Protein AF-A0A961S7J9-F1 (afdb_monomer_lite)

Radius of gyration: 20.11 Å; chains: 1; bounding box: 51×48×51 Å

Structure (mmCIF, N/CA/C/O backbone):
data_AF-A0A961S7J9-F1
#
_entry.id   AF-A0A961S7J9-F1
#
loop_
_atom_site.group_PDB
_atom_site.id
_atom_site.type_symbol
_atom_site.label_atom_id
_atom_site.label_alt_id
_atom_site.label_comp_id
_atom_site.label_asym_id
_atom_site.label_entity_id
_atom_site.label_seq_id
_atom_site.pdbx_PDB_ins_code
_atom_site.Cartn_x
_atom_site.Cartn_y
_atom_site.Cartn_z
_atom_site.occupancy
_atom_site.B_iso_or_equiv
_atom_site.auth_seq_id
_atom_site.auth_comp_id
_atom_site.auth_asym_id
_atom_site.auth_atom_id
_atom_site.pdbx_PDB_model_num
ATOM 1 N N . GLU A 1 1 ? -9.229 -1.671 27.686 1.00 33.09 1 GLU A N 1
ATOM 2 C CA . GLU A 1 1 ? -8.797 -0.354 27.177 1.00 33.09 1 GLU A CA 1
ATOM 3 C C . GLU A 1 1 ? -7.491 -0.558 26.418 1.00 33.09 1 GLU A C 1
ATOM 5 O O . GLU A 1 1 ? -6.707 -1.391 26.854 1.00 33.09 1 GLU A O 1
ATOM 10 N N . ASN A 1 2 ? -7.319 0.087 25.259 1.00 38.16 2 ASN A N 1
ATOM 11 C CA . ASN A 1 2 ? -6.329 -0.208 24.204 1.00 38.16 2 ASN A CA 1
ATOM 12 C C . ASN A 1 2 ? -6.589 -1.502 23.405 1.00 38.16 2 ASN A C 1
ATOM 14 O O . ASN A 1 2 ? -6.010 -2.550 23.643 1.00 38.16 2 ASN A O 1
ATOM 18 N N . THR A 1 3 ? -7.462 -1.432 22.401 1.00 47.84 3 THR A N 1
ATOM 19 C CA . THR A 1 3 ? -7.707 -2.541 21.453 1.00 47.84 3 THR A CA 1
ATOM 20 C C . THR A 1 3 ? -7.310 -2.201 20.015 1.00 47.84 3 THR A C 1
ATOM 22 O O . THR A 1 3 ? -7.447 -3.053 19.140 1.00 47.84 3 THR A O 1
ATOM 25 N N . ILE A 1 4 ? -6.841 -0.972 19.768 1.00 49.88 4 ILE A N 1
ATOM 26 C CA . ILE A 1 4 ? -6.707 -0.381 18.431 1.00 49.88 4 ILE A CA 1
ATOM 27 C C . ILE A 1 4 ? -5.274 0.107 18.221 1.00 49.88 4 ILE A C 1
ATOM 29 O O . ILE A 1 4 ? -4.765 0.908 18.997 1.00 49.88 4 ILE A O 1
ATOM 33 N N . LEU A 1 5 ? -4.629 -0.395 17.169 1.00 54.75 5 LEU A N 1
ATOM 34 C CA . LEU A 1 5 ? -3.257 -0.063 16.786 1.00 54.75 5 LEU A CA 1
ATOM 35 C C . LEU A 1 5 ? -3.163 1.191 15.906 1.00 54.75 5 LEU A C 1
ATOM 37 O O . LEU A 1 5 ? -2.181 1.928 15.975 1.00 54.75 5 LEU A O 1
ATOM 41 N N . SER A 1 6 ? -4.175 1.419 15.066 1.00 57.12 6 SER A N 1
ATOM 42 C CA . SER A 1 6 ? -4.296 2.608 14.220 1.00 57.12 6 SER A CA 1
ATOM 43 C C . SER A 1 6 ? -5.026 3.710 14.989 1.00 57.12 6 SER A C 1
ATOM 45 O O . SER A 1 6 ? -6.208 3.979 14.759 1.00 57.12 6 SER A O 1
ATOM 47 N N . HIS A 1 7 ? -4.335 4.304 15.954 1.00 59.94 7 HIS A N 1
ATOM 48 C CA . HIS A 1 7 ? -4.868 5.445 16.685 1.00 59.94 7 HIS A CA 1
ATOM 49 C C . HIS A 1 7 ? -5.060 6.644 15.743 1.00 59.94 7 HIS A C 1
ATOM 51 O O . HIS A 1 7 ? -6.155 7.175 15.702 1.00 59.94 7 HIS A O 1
ATOM 57 N N . ASP A 1 8 ? -4.118 6.929 14.840 1.00 66.94 8 ASP A N 1
ATOM 58 C CA . ASP A 1 8 ? -4.193 8.084 13.927 1.00 66.94 8 ASP A CA 1
ATOM 59 C C . ASP A 1 8 ? -5.500 8.170 13.119 1.00 66.94 8 ASP A C 1
ATOM 61 O O . ASP A 1 8 ? -6.208 9.179 13.147 1.00 66.94 8 ASP A O 1
ATOM 65 N N . LEU A 1 9 ? -5.858 7.096 12.400 1.00 72.75 9 LEU A N 1
ATOM 66 C CA . LEU A 1 9 ? -7.075 7.101 11.588 1.00 72.75 9 LEU A CA 1
ATOM 67 C C . LEU A 1 9 ? -8.322 7.035 12.472 1.00 72.75 9 LEU A C 1
ATOM 69 O O . LEU A 1 9 ? -9.259 7.795 12.253 1.00 72.75 9 LEU A O 1
ATOM 73 N N . PHE A 1 10 ? -8.352 6.156 13.474 1.00 72.38 10 PHE A N 1
ATOM 74 C CA . PHE A 1 10 ? -9.535 5.990 14.318 1.00 72.38 10 PHE A CA 1
ATOM 75 C C . PHE A 1 10 ? -9.824 7.240 15.164 1.00 72.38 10 PHE A C 1
ATOM 77 O O . PHE A 1 10 ? -10.965 7.694 15.210 1.00 72.38 10 PHE A O 1
ATOM 84 N N . GLU A 1 11 ? -8.802 7.833 15.779 1.00 76.56 11 GLU A N 1
ATOM 85 C CA . GLU A 1 11 ? -8.890 9.084 16.535 1.00 76.56 11 GLU A CA 1
ATOM 86 C C . GLU A 1 11 ? -9.249 10.250 15.621 1.00 76.56 11 GLU A C 1
ATOM 88 O O . GLU A 1 11 ? -10.129 11.029 15.969 1.00 76.56 11 GLU A O 1
ATOM 93 N N . GLY A 1 12 ? -8.676 10.335 14.416 1.00 70.94 12 GLY A N 1
ATOM 94 C CA . GLY A 1 12 ? -9.056 11.360 13.440 1.00 70.94 12 GLY A CA 1
ATOM 95 C C . GLY A 1 12 ? -10.531 11.280 13.024 1.00 70.94 12 GLY A C 1
ATOM 96 O O . GLY A 1 12 ? -11.181 12.313 12.834 1.00 70.94 12 GLY A O 1
ATOM 97 N N . LEU A 1 13 ? -11.073 10.060 12.928 1.00 75.50 13 LEU A N 1
ATOM 98 C CA . LEU A 1 13 ? -12.489 9.807 12.654 1.00 75.50 13 LEU A CA 1
ATOM 99 C C . LEU A 1 13 ? -13.388 10.126 13.862 1.00 75.50 13 LEU A C 1
ATOM 101 O O . LEU A 1 13 ? -14.486 10.649 13.681 1.00 75.50 13 LEU A O 1
ATOM 105 N N . HIS A 1 14 ? -12.935 9.845 15.087 1.00 73.50 14 HIS A N 1
ATOM 106 C CA . HIS A 1 14 ? -13.732 10.038 16.305 1.00 73.50 14 HIS A CA 1
ATOM 107 C C . HIS A 1 14 ? -13.694 11.481 16.833 1.00 73.50 14 HIS A C 1
ATOM 109 O O . HIS A 1 14 ? -14.722 12.032 17.222 1.00 73.50 14 HIS A O 1
ATOM 115 N N . ALA A 1 15 ? -12.521 12.115 16.815 1.00 74.62 15 ALA A N 1
ATOM 116 C CA . ALA A 1 15 ? -12.274 13.448 17.361 1.00 74.62 15 ALA A CA 1
ATOM 117 C C . ALA A 1 15 ? -12.590 14.589 16.377 1.00 74.62 15 ALA A C 1
ATOM 119 O O . ALA A 1 15 ? -12.442 15.751 16.743 1.00 74.62 15 ALA A O 1
ATOM 120 N N . ARG A 1 16 ? -13.041 14.274 15.149 1.00 68.88 16 ARG A N 1
ATOM 121 C CA . ARG A 1 16 ? -13.270 15.235 14.051 1.00 68.88 16 ARG A CA 1
ATOM 122 C C . ARG A 1 16 ? -12.034 16.110 13.800 1.00 68.88 16 ARG A C 1
ATOM 124 O O . ARG A 1 16 ? -11.975 17.268 14.203 1.00 68.88 16 ARG A O 1
ATOM 131 N N . ALA A 1 17 ? -11.047 15.551 13.106 1.00 75.25 17 ALA A N 1
ATOM 132 C CA . ALA A 1 17 ? -9.821 16.269 12.760 1.00 75.25 17 ALA A CA 1
ATOM 133 C C . ALA A 1 17 ? -10.025 17.333 11.657 1.00 75.25 17 ALA A C 1
ATOM 135 O O . ALA A 1 17 ? -10.839 17.163 10.746 1.00 75.25 17 ALA A O 1
ATOM 136 N N . ALA A 1 18 ? -9.229 18.404 11.711 1.00 75.06 18 ALA A N 1
ATOM 137 C CA . ALA A 1 18 ? -9.119 19.424 10.668 1.00 75.06 18 ALA A CA 1
ATOM 138 C C . ALA A 1 18 ? -7.714 19.405 10.042 1.00 75.06 18 ALA A C 1
ATOM 140 O O . ALA A 1 18 ? -6.731 19.089 10.710 1.00 75.06 18 ALA A O 1
ATOM 141 N N . LEU A 1 19 ? -7.614 19.745 8.754 1.00 81.00 19 LEU A N 1
ATOM 142 C CA . LEU A 1 19 ? -6.340 19.798 8.033 1.00 81.00 19 LEU A CA 1
ATOM 143 C C . LEU A 1 19 ? -5.633 21.137 8.286 1.00 81.00 19 LEU A C 1
ATOM 145 O O . LEU A 1 19 ? -6.161 22.188 7.929 1.00 81.00 19 LEU A O 1
ATOM 149 N N . ALA A 1 20 ? -4.414 21.094 8.822 1.00 84.88 20 ALA A N 1
ATOM 150 C CA . ALA A 1 20 ? -3.531 22.253 8.943 1.00 84.88 20 ALA A CA 1
ATOM 151 C C . ALA A 1 20 ? -2.376 22.152 7.931 1.00 84.88 20 ALA A C 1
ATOM 153 O O . ALA A 1 20 ? -1.284 21.702 8.259 1.00 84.88 20 ALA A O 1
ATOM 154 N N . SER A 1 21 ? -2.608 22.578 6.686 1.00 81.44 21 SER A N 1
ATOM 155 C CA . SER A 1 21 ? -1.628 22.457 5.588 1.00 81.44 21 SER A CA 1
ATOM 156 C C . SER A 1 21 ? -0.415 23.389 5.699 1.00 81.44 21 SER A C 1
ATOM 158 O O . SER A 1 21 ? 0.546 23.227 4.955 1.00 81.44 21 SER A O 1
ATOM 160 N N . ASN A 1 22 ? -0.462 24.378 6.596 1.00 85.56 22 ASN A N 1
ATOM 161 C CA . ASN A 1 22 ? 0.595 25.384 6.766 1.00 85.56 22 ASN A CA 1
ATOM 162 C C . ASN A 1 22 ? 1.599 25.019 7.870 1.00 85.56 22 ASN A C 1
ATOM 164 O O . ASN A 1 22 ? 2.486 25.812 8.176 1.00 85.56 22 ASN A O 1
ATOM 168 N N . ILE A 1 23 ? 1.444 23.849 8.492 1.00 83.06 23 ILE A N 1
ATOM 169 C CA . ILE A 1 23 ? 2.344 23.345 9.527 1.00 83.06 23 ILE A CA 1
ATOM 170 C C . ILE A 1 23 ? 3.182 22.232 8.903 1.00 83.06 23 ILE A C 1
ATOM 172 O O . ILE A 1 23 ? 2.639 21.263 8.379 1.00 83.06 23 ILE A O 1
ATOM 176 N N . VAL A 1 24 ? 4.507 22.371 8.966 1.00 80.69 24 VAL A N 1
ATOM 177 C CA . VAL A 1 24 ? 5.441 21.317 8.558 1.00 80.69 24 VAL A CA 1
ATOM 178 C C . VAL A 1 24 ? 5.916 20.610 9.818 1.00 80.69 24 VAL A C 1
ATOM 180 O O . VAL A 1 24 ? 6.662 21.182 10.611 1.00 80.69 24 VAL A O 1
ATOM 183 N N . LEU A 1 25 ? 5.452 19.377 10.008 1.00 78.94 25 LEU A N 1
ATOM 184 C CA . LEU A 1 25 ? 5.971 18.482 11.033 1.00 78.94 25 LEU A CA 1
ATOM 185 C C . LEU A 1 25 ? 7.088 17.640 10.414 1.00 78.94 25 LEU A C 1
ATOM 187 O O . LEU A 1 25 ? 6.868 16.963 9.410 1.00 78.94 25 LEU A O 1
ATOM 191 N N . TYR A 1 26 ? 8.278 17.699 11.005 1.00 76.31 26 TYR A N 1
ATOM 192 C CA . TYR A 1 26 ? 9.392 16.843 10.617 1.00 76.31 26 TYR A CA 1
ATOM 193 C C . TYR A 1 26 ? 9.325 15.556 11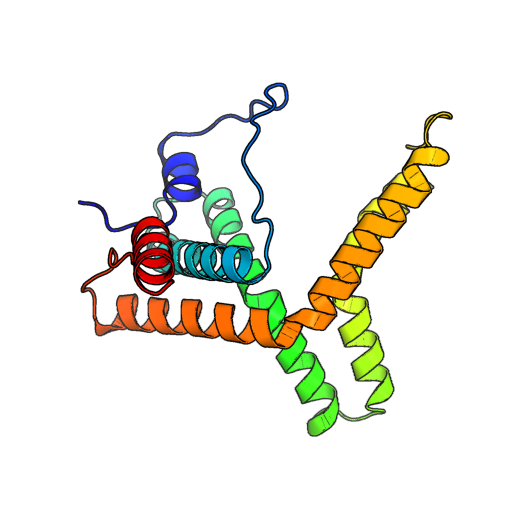.434 1.00 76.31 26 TYR A C 1
ATOM 195 O O . TYR A 1 26 ? 9.450 15.591 12.656 1.00 76.31 26 TYR A O 1
ATOM 203 N N . GLU A 1 27 ? 9.120 14.434 10.752 1.00 70.12 27 GLU A N 1
ATOM 204 C CA . GLU A 1 27 ? 9.260 13.099 11.326 1.00 70.12 27 GLU A CA 1
ATOM 205 C C . GLU A 1 27 ? 10.388 12.358 10.617 1.00 70.12 27 GLU A C 1
ATOM 207 O O . GLU A 1 27 ? 10.529 12.444 9.394 1.00 70.12 27 GLU A O 1
ATOM 212 N N . ASP A 1 28 ? 11.158 11.589 11.384 1.00 76.62 28 ASP A N 1
ATOM 213 C CA . ASP A 1 28 ? 12.226 10.773 10.827 1.00 76.62 28 ASP A CA 1
ATOM 214 C C . ASP A 1 28 ? 11.645 9.644 9.957 1.00 76.62 28 ASP A C 1
ATOM 216 O O . ASP A 1 28 ? 10.804 8.823 10.375 1.00 76.62 28 ASP A O 1
ATOM 220 N N . PHE A 1 29 ? 12.118 9.595 8.713 1.00 74.25 29 PHE A N 1
ATOM 221 C CA . PHE A 1 29 ? 11.849 8.495 7.798 1.00 74.25 29 PHE A CA 1
ATOM 222 C C . PHE A 1 29 ? 12.855 7.361 8.060 1.00 74.25 29 PHE A C 1
ATOM 224 O O . PHE A 1 29 ? 14.018 7.657 8.323 1.00 74.25 29 PHE A O 1
ATOM 231 N N . PRO A 1 30 ? 12.447 6.076 8.010 1.00 81.31 30 PRO A N 1
ATOM 232 C CA . PRO A 1 30 ? 13.376 4.962 8.191 1.00 81.31 30 PRO A CA 1
ATOM 233 C C . PRO A 1 30 ? 14.542 5.052 7.203 1.00 81.31 30 PRO A C 1
ATOM 235 O O . PRO A 1 30 ? 14.330 5.162 5.994 1.00 81.31 30 PRO A O 1
ATOM 238 N N . GLU A 1 31 ? 15.766 4.969 7.721 1.00 84.44 31 GLU A N 1
ATOM 239 C CA . GLU A 1 31 ? 16.988 5.072 6.915 1.00 84.44 31 GLU A CA 1
ATOM 240 C C . GLU A 1 31 ? 17.281 3.758 6.179 1.00 84.44 31 GLU A C 1
ATOM 242 O O . GLU A 1 31 ? 18.004 3.731 5.182 1.00 84.44 31 GLU A O 1
ATOM 247 N N . THR A 1 32 ? 16.691 2.654 6.652 1.00 89.50 32 THR A N 1
ATOM 248 C CA . THR A 1 32 ? 16.924 1.313 6.116 1.00 89.50 32 THR A CA 1
ATOM 249 C C . THR A 1 32 ? 15.629 0.569 5.786 1.00 89.50 32 THR A C 1
ATOM 251 O O . THR A 1 32 ? 14.575 0.760 6.400 1.00 89.50 32 THR A O 1
ATOM 254 N N . TYR A 1 33 ? 15.708 -0.350 4.818 1.00 89.62 33 TYR A N 1
ATOM 255 C CA . TYR A 1 33 ? 14.561 -1.174 4.427 1.00 89.62 33 TYR A CA 1
ATOM 256 C C . TYR A 1 33 ? 13.995 -2.043 5.573 1.00 89.62 33 TYR A C 1
ATOM 258 O O . TYR A 1 33 ? 12.774 -2.116 5.695 1.00 89.62 33 TYR A O 1
ATOM 266 N N . PRO A 1 34 ? 14.797 -2.670 6.460 1.00 91.38 34 PRO A N 1
ATOM 267 C CA . PRO A 1 34 ? 14.251 -3.427 7.590 1.00 91.38 34 PRO A CA 1
ATOM 268 C C . PRO A 1 34 ? 13.402 -2.584 8.553 1.00 91.38 34 PRO A C 1
ATOM 270 O O . PRO A 1 34 ? 12.363 -3.044 9.029 1.00 91.38 34 PRO A O 1
ATOM 273 N N . GLU A 1 35 ? 13.798 -1.339 8.820 1.00 88.06 35 GLU A N 1
ATOM 274 C CA . GLU A 1 35 ? 13.007 -0.416 9.643 1.00 88.06 35 GLU A CA 1
ATOM 275 C C . GLU A 1 35 ? 11.689 -0.050 8.958 1.00 88.06 35 GLU A C 1
ATOM 277 O O . GLU A 1 35 ? 10.627 -0.056 9.593 1.00 88.06 35 GLU A O 1
ATOM 282 N N . TYR A 1 36 ? 11.744 0.197 7.645 1.00 90.75 36 TYR A N 1
ATOM 283 C CA . TYR A 1 36 ? 10.556 0.385 6.821 1.00 90.75 36 TYR A CA 1
ATOM 284 C C . TYR A 1 36 ? 9.631 -0.839 6.875 1.00 90.75 36 TYR A C 1
ATOM 286 O O . TYR A 1 36 ? 8.441 -0.688 7.141 1.00 90.75 36 TYR A O 1
ATOM 294 N N . ALA A 1 37 ? 10.167 -2.050 6.716 1.00 92.19 37 ALA A N 1
ATOM 295 C CA . ALA A 1 37 ? 9.413 -3.300 6.745 1.00 92.19 37 ALA A CA 1
ATOM 296 C C . ALA A 1 37 ? 8.668 -3.508 8.075 1.00 92.19 37 ALA A C 1
ATOM 298 O O . ALA A 1 37 ? 7.490 -3.876 8.084 1.00 92.19 37 ALA A O 1
ATOM 299 N N . LEU A 1 38 ? 9.317 -3.220 9.209 1.00 89.62 38 LEU A N 1
ATOM 300 C CA . LEU A 1 38 ? 8.681 -3.278 10.531 1.00 89.62 38 LEU A CA 1
ATOM 301 C C . LEU A 1 38 ? 7.540 -2.259 10.663 1.00 89.62 38 LEU A C 1
ATOM 303 O O . LEU A 1 38 ? 6.484 -2.568 11.228 1.00 89.62 38 LEU A O 1
ATOM 307 N N . ARG A 1 39 ? 7.739 -1.048 10.131 1.00 89.44 39 ARG A N 1
ATOM 308 C CA . ARG A 1 39 ? 6.733 0.020 10.135 1.00 89.44 39 ARG A CA 1
ATOM 309 C C . ARG A 1 39 ? 5.552 -0.323 9.218 1.00 89.44 39 ARG A C 1
ATOM 311 O O . ARG A 1 39 ? 4.411 -0.177 9.650 1.00 89.44 39 ARG A O 1
ATOM 318 N N . LEU A 1 40 ? 5.812 -0.870 8.031 1.00 91.81 40 LEU A N 1
ATOM 319 C CA . LEU A 1 40 ? 4.798 -1.374 7.104 1.00 91.81 40 LEU A CA 1
ATOM 320 C C . LEU A 1 40 ? 3.960 -2.479 7.757 1.00 91.81 40 LEU A C 1
ATOM 322 O O . LEU A 1 40 ? 2.734 -2.389 7.784 1.00 91.81 40 LEU A O 1
ATOM 326 N N . HIS A 1 41 ? 4.608 -3.480 8.362 1.00 93.31 41 HIS A N 1
ATOM 327 C CA . HIS A 1 41 ? 3.923 -4.568 9.067 1.00 93.31 41 HIS A CA 1
ATOM 328 C C . HIS A 1 41 ? 2.998 -4.050 10.174 1.00 93.31 41 HIS A C 1
ATOM 330 O O . HIS A 1 41 ? 1.864 -4.508 10.325 1.00 93.31 41 HIS A O 1
ATOM 336 N N . ARG A 1 42 ? 3.466 -3.063 10.951 1.00 90.81 42 ARG A N 1
ATOM 337 C CA . ARG A 1 42 ? 2.659 -2.364 11.959 1.00 90.81 42 ARG A CA 1
ATOM 338 C C . ARG A 1 42 ? 1.431 -1.696 11.348 1.00 90.81 42 ARG A C 1
ATOM 340 O O . ARG A 1 42 ? 0.336 -1.886 11.872 1.00 90.81 42 ARG A O 1
ATOM 347 N N . TRP A 1 43 ? 1.623 -0.906 10.296 1.00 91.12 43 TRP A N 1
ATOM 348 C CA . TRP A 1 43 ? 0.553 -0.134 9.670 1.00 91.12 43 TRP A CA 1
ATOM 349 C C . TRP A 1 43 ? -0.525 -1.039 9.087 1.00 91.12 43 TRP A C 1
ATOM 351 O O . TRP A 1 43 ? -1.684 -0.910 9.470 1.00 91.12 43 TRP A O 1
ATOM 361 N N . VAL A 1 44 ? -0.130 -2.048 8.302 1.00 93.75 44 VAL A N 1
ATOM 362 C CA . VAL A 1 44 ? -1.068 -3.024 7.731 1.00 93.75 44 VAL A CA 1
ATOM 363 C C . VAL A 1 44 ? -1.856 -3.728 8.836 1.00 93.75 44 VAL A C 1
ATOM 365 O O . VAL A 1 44 ? -3.074 -3.850 8.746 1.00 93.75 44 VAL A O 1
ATOM 368 N N . ARG A 1 45 ? -1.214 -4.140 9.937 1.00 90.94 45 ARG A N 1
ATOM 369 C CA . ARG A 1 45 ? -1.961 -4.737 11.054 1.00 90.94 45 ARG A CA 1
ATOM 370 C C . ARG A 1 45 ? -2.991 -3.778 11.649 1.00 90.94 45 ARG A C 1
ATOM 372 O O . ARG A 1 45 ? -4.091 -4.228 11.953 1.00 90.94 45 ARG A O 1
ATOM 379 N N . GLY A 1 46 ? -2.643 -2.505 11.827 1.00 89.19 46 GLY A N 1
ATOM 380 C CA . GLY A 1 46 ? -3.550 -1.506 12.390 1.00 89.19 46 GLY A CA 1
ATOM 381 C C . GLY A 1 46 ? -4.730 -1.198 11.482 1.00 89.19 46 GLY A C 1
ATOM 382 O O . GLY A 1 46 ? -5.862 -1.218 11.953 1.00 89.19 46 GLY A O 1
ATOM 383 N N . ASP A 1 47 ? -4.490 -1.042 10.183 1.00 90.31 47 ASP A N 1
ATOM 384 C CA . ASP A 1 47 ? -5.557 -0.844 9.201 1.00 90.31 47 ASP A CA 1
ATOM 385 C C . ASP A 1 47 ? -6.540 -2.023 9.202 1.00 90.31 47 ASP A C 1
ATOM 387 O O . ASP A 1 47 ? -7.754 -1.834 9.248 1.00 90.31 47 ASP A O 1
ATOM 391 N N . TRP A 1 48 ? -6.035 -3.260 9.232 1.00 92.25 48 TRP A N 1
ATOM 392 C CA . TRP A 1 48 ? -6.876 -4.462 9.228 1.00 92.25 48 TRP A CA 1
ATOM 393 C C . TRP A 1 48 ? -7.578 -4.733 10.552 1.00 92.25 48 TRP A C 1
ATOM 395 O O . TRP A 1 48 ? -8.627 -5.380 10.565 1.00 92.25 48 TRP A O 1
ATOM 405 N N . GLN A 1 49 ? -7.061 -4.205 11.664 1.00 89.12 49 GLN A N 1
ATOM 406 C CA . GLN A 1 49 ? -7.827 -4.183 12.903 1.00 89.12 49 GLN A CA 1
ATOM 407 C C . GLN A 1 49 ? -9.109 -3.381 12.733 1.00 89.12 49 GLN A C 1
ATOM 409 O O . GLN A 1 49 ? -10.080 -3.720 13.404 1.00 89.12 49 GLN A O 1
ATOM 414 N N . LEU A 1 50 ? -9.149 -2.398 11.815 1.00 87.94 50 LEU A N 1
ATOM 415 C CA . LEU A 1 50 ? -10.313 -1.539 11.630 1.00 87.94 50 LEU A CA 1
ATOM 416 C C . LEU A 1 50 ? -11.550 -2.227 11.026 1.00 87.94 50 LEU A C 1
ATOM 418 O O . LEU A 1 50 ? -12.650 -1.665 11.022 1.00 87.94 50 LEU A O 1
ATOM 422 N N . LEU A 1 51 ? -11.386 -3.459 10.543 1.00 89.06 51 LEU A N 1
ATOM 423 C CA . LEU A 1 51 ? -12.405 -4.207 9.816 1.00 89.06 51 LEU A CA 1
ATOM 424 C C . LEU A 1 51 ? -13.762 -4.322 10.550 1.00 89.06 51 LEU A C 1
ATOM 426 O O . LEU A 1 51 ? -14.785 -4.081 9.907 1.00 89.06 51 LEU A O 1
ATOM 430 N N . PRO A 1 52 ? -13.840 -4.614 11.868 1.00 85.62 52 PRO A N 1
ATOM 431 C CA . PRO A 1 52 ? -15.121 -4.731 12.567 1.00 85.62 52 PRO A CA 1
ATOM 432 C C . PRO A 1 52 ? -15.913 -3.418 12.607 1.00 85.62 52 PRO A C 1
ATOM 434 O O . PRO A 1 52 ? -17.145 -3.441 12.610 1.00 85.62 52 PRO A O 1
ATOM 437 N N . TRP A 1 53 ? -15.238 -2.262 12.600 1.00 82.44 53 TRP A N 1
ATOM 438 C CA . TRP A 1 53 ? -15.933 -0.977 12.656 1.00 82.44 53 TRP A CA 1
ATOM 439 C C . TRP A 1 53 ? -16.571 -0.572 11.325 1.00 82.44 53 TRP A C 1
ATOM 441 O O . TRP A 1 53 ? -17.521 0.212 11.347 1.00 82.44 53 TRP A O 1
ATOM 451 N N . LEU A 1 54 ? -16.162 -1.156 10.190 1.00 85.06 54 LEU A N 1
ATOM 452 C CA . LEU A 1 54 ? -16.875 -0.979 8.916 1.00 85.06 54 LEU A CA 1
ATOM 453 C C . LEU A 1 54 ? -18.336 -1.451 9.001 1.00 85.06 54 LEU A C 1
ATOM 455 O O . LEU A 1 54 ? -19.211 -0.863 8.364 1.00 85.06 54 LEU A O 1
ATOM 459 N N . ALA A 1 55 ? -18.607 -2.471 9.821 1.00 79.06 55 ALA A N 1
ATOM 460 C CA . ALA A 1 55 ? -19.945 -3.014 10.048 1.00 79.06 55 ALA A CA 1
ATOM 461 C C . ALA A 1 55 ? -20.710 -2.316 11.191 1.00 79.06 55 ALA A C 1
ATOM 463 O O . ALA A 1 55 ? -21.908 -2.531 11.343 1.00 79.06 55 ALA A O 1
ATOM 464 N N . SER A 1 56 ? -20.048 -1.469 11.987 1.00 78.50 56 SER A N 1
ATOM 465 C CA . SER A 1 56 ? -20.608 -0.925 13.236 1.00 78.50 56 SER A CA 1
ATOM 466 C C . SER A 1 56 ? -21.689 0.148 13.060 1.00 78.50 56 SER A C 1
ATOM 468 O O . SER A 1 56 ? -22.314 0.549 14.035 1.00 78.50 56 SER A O 1
ATOM 470 N N . GLY A 1 57 ? -21.902 0.664 11.845 1.00 75.06 57 GLY A N 1
ATOM 471 C CA . GLY A 1 5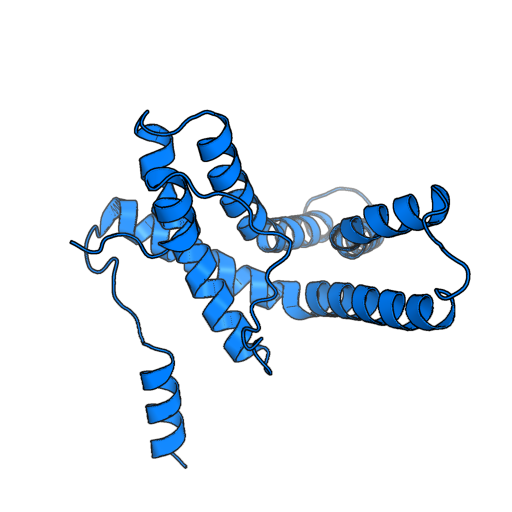7 ? -22.850 1.759 11.599 1.00 75.06 57 GLY A CA 1
ATOM 472 C C . GLY A 1 57 ? -22.374 3.142 12.068 1.00 75.06 57 GLY A C 1
ATOM 473 O O . GLY A 1 57 ? -22.926 4.140 11.620 1.00 75.06 57 GLY A O 1
ATOM 474 N N . LEU A 1 58 ? -21.324 3.211 12.896 1.00 77.50 58 LEU A N 1
ATOM 475 C CA . LEU A 1 58 ? -20.844 4.430 13.565 1.00 77.50 58 LEU A CA 1
ATOM 476 C C . LEU A 1 58 ? -20.156 5.437 12.633 1.00 77.50 58 LEU A C 1
ATOM 478 O O . LEU A 1 58 ? -20.028 6.608 12.975 1.00 77.50 58 LEU A O 1
ATOM 482 N N . PHE A 1 59 ? -19.701 4.982 11.467 1.00 82.38 59 PHE A N 1
ATOM 483 C CA . PHE A 1 59 ? -18.910 5.775 10.531 1.00 82.38 59 PHE A CA 1
ATOM 484 C C . PHE A 1 59 ? -19.718 6.226 9.319 1.00 82.38 59 PHE A C 1
ATOM 486 O O . PHE A 1 59 ? -20.493 5.436 8.754 1.00 82.38 59 PHE A O 1
ATOM 493 N N . SER A 1 60 ? -19.486 7.475 8.895 1.00 86.56 60 SER A N 1
ATOM 494 C CA . SER A 1 60 ? -20.063 8.028 7.668 1.00 86.56 60 SER A CA 1
ATOM 495 C C . SER A 1 60 ? -19.549 7.281 6.430 1.00 86.56 60 SER A C 1
ATOM 497 O O . SER A 1 60 ? -18.578 6.522 6.493 1.00 86.56 60 SER A O 1
ATOM 499 N N . GLY A 1 61 ? -20.185 7.496 5.274 1.00 87.75 61 GLY A N 1
ATOM 500 C CA . GLY A 1 61 ? -19.738 6.883 4.017 1.00 87.75 61 GLY A CA 1
ATOM 501 C C . GLY A 1 61 ? -18.287 7.235 3.666 1.00 87.75 61 GLY A C 1
ATOM 502 O O . GLY A 1 61 ? -17.533 6.367 3.229 1.00 87.75 61 GLY A O 1
ATOM 503 N N . LEU A 1 62 ? -17.873 8.478 3.933 1.00 87.94 62 LEU A N 1
ATOM 504 C CA . LEU A 1 62 ? -16.508 8.941 3.676 1.00 87.94 62 LEU A CA 1
ATOM 505 C C . LEU A 1 62 ? -15.486 8.270 4.605 1.00 87.94 62 LEU A C 1
ATOM 507 O O . LEU A 1 62 ? -14.395 7.907 4.172 1.00 87.94 62 LEU A O 1
ATOM 511 N N . ASP A 1 63 ? -15.843 8.072 5.869 1.00 86.19 63 ASP A N 1
ATOM 512 C CA . ASP A 1 63 ? -14.964 7.449 6.862 1.00 86.19 63 ASP A CA 1
ATOM 513 C C . ASP A 1 63 ? -14.720 5.973 6.533 1.00 86.19 63 ASP A C 1
ATOM 515 O O . ASP A 1 63 ? -13.585 5.496 6.563 1.00 86.19 63 ASP A O 1
ATOM 519 N N . ARG A 1 64 ? -15.776 5.263 6.112 1.00 89.25 64 ARG A N 1
ATOM 520 C CA . ARG A 1 64 ? -15.662 3.885 5.612 1.00 89.25 64 ARG A CA 1
ATOM 521 C C . ARG A 1 64 ? -14.808 3.817 4.355 1.00 89.25 64 ARG A C 1
ATOM 523 O O . ARG A 1 64 ? -14.001 2.902 4.231 1.00 89.25 64 ARG A O 1
ATOM 530 N N . TRP A 1 65 ? -14.952 4.784 3.448 1.00 89.25 65 TRP A N 1
ATOM 531 C CA . TRP A 1 65 ? -14.132 4.853 2.241 1.00 89.25 65 TRP A CA 1
ATOM 532 C C . TRP A 1 65 ? -12.641 4.999 2.560 1.00 89.25 65 TRP A C 1
ATOM 534 O O . TRP A 1 65 ? -11.832 4.288 1.973 1.00 89.25 65 TRP A O 1
ATOM 544 N N . LYS A 1 66 ? -12.271 5.848 3.529 1.00 88.44 66 LYS A N 1
ATOM 545 C CA . LYS A 1 66 ? -10.872 5.987 3.977 1.00 88.44 66 LYS A CA 1
ATOM 546 C C . LYS A 1 66 ? -10.303 4.664 4.494 1.00 88.44 66 LYS A C 1
ATOM 548 O O . LYS A 1 66 ? -9.204 4.279 4.108 1.00 88.44 66 LYS A O 1
ATOM 553 N N . ILE A 1 67 ? -11.069 3.948 5.323 1.00 89.56 67 ILE A N 1
ATOM 554 C CA . ILE A 1 67 ? -10.662 2.631 5.834 1.00 89.56 67 ILE A CA 1
ATOM 555 C C . ILE A 1 67 ? -10.499 1.639 4.672 1.00 89.56 67 ILE A C 1
ATOM 557 O O . ILE A 1 67 ? -9.483 0.955 4.585 1.00 89.56 67 ILE A O 1
ATOM 561 N N . ILE A 1 68 ? -11.465 1.583 3.750 1.00 91.12 68 ILE A N 1
ATOM 562 C CA . ILE A 1 68 ? -11.408 0.695 2.579 1.00 91.12 68 ILE A CA 1
ATOM 563 C C . ILE A 1 68 ? -10.200 1.021 1.690 1.00 91.12 68 ILE A C 1
ATOM 565 O O . ILE A 1 68 ? -9.540 0.091 1.226 1.00 91.12 68 ILE A O 1
ATOM 569 N N . ASP A 1 69 ? -9.872 2.298 1.471 1.00 91.12 69 ASP A N 1
ATOM 570 C CA . ASP A 1 69 ? -8.687 2.672 0.690 1.00 91.12 69 ASP A CA 1
ATOM 571 C C . ASP A 1 69 ? -7.389 2.208 1.360 1.00 91.12 69 ASP A C 1
ATOM 573 O O . ASP A 1 69 ? -6.524 1.663 0.673 1.00 91.12 69 ASP A O 1
ATOM 577 N N . ASN A 1 70 ? -7.266 2.326 2.687 1.00 91.12 70 ASN A N 1
ATOM 578 C CA . ASN A 1 70 ? -6.107 1.798 3.415 1.00 91.12 70 ASN A CA 1
ATOM 579 C C . ASN A 1 70 ? -5.971 0.275 3.247 1.00 91.12 70 ASN A C 1
ATOM 581 O O . ASN A 1 70 ? -4.898 -0.223 2.891 1.00 91.12 70 ASN A O 1
ATOM 585 N N . LEU A 1 71 ? -7.071 -0.471 3.413 1.00 93.75 71 LEU A N 1
ATOM 586 C CA . LEU A 1 71 ? -7.078 -1.924 3.201 1.00 93.75 71 LEU A CA 1
ATOM 587 C C . LEU A 1 71 ? -6.683 -2.274 1.760 1.00 93.75 71 LEU A C 1
ATOM 589 O O . LEU A 1 71 ? -5.802 -3.107 1.539 1.00 93.75 71 LEU A O 1
ATOM 593 N N . ARG A 1 72 ? -7.266 -1.585 0.773 1.00 94.56 72 ARG A N 1
ATOM 594 C CA . ARG A 1 72 ? -6.936 -1.743 -0.651 1.00 94.56 72 ARG A CA 1
ATOM 595 C C . ARG A 1 72 ? -5.457 -1.465 -0.920 1.00 94.56 72 ARG A C 1
ATOM 597 O O . ARG A 1 72 ? -4.824 -2.221 -1.653 1.00 94.56 72 A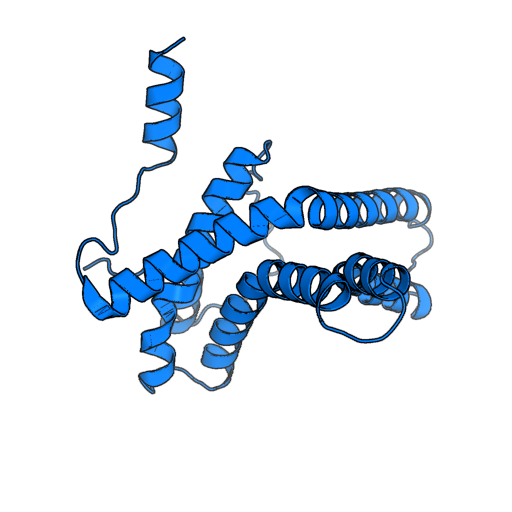RG A O 1
ATOM 604 N N . ARG A 1 73 ? -4.892 -0.411 -0.325 1.00 90.88 73 ARG A N 1
ATOM 605 C CA . ARG A 1 73 ? -3.480 -0.038 -0.482 1.00 90.88 73 ARG A CA 1
ATOM 606 C C . ARG A 1 73 ? -2.550 -1.144 0.013 1.00 90.88 73 ARG A C 1
ATOM 608 O O . ARG A 1 73 ? -1.591 -1.465 -0.682 1.00 90.88 73 ARG A O 1
ATOM 615 N N . SER A 1 74 ? -2.867 -1.774 1.146 1.00 93.94 74 SER A N 1
ATOM 616 C CA . SER A 1 74 ? -2.080 -2.902 1.673 1.00 93.94 74 SER A CA 1
ATOM 617 C C . SER A 1 74 ? -2.115 -4.157 0.784 1.00 93.94 74 SER A C 1
ATOM 619 O O . SER A 1 74 ? -1.191 -4.965 0.812 1.00 93.94 74 SER A O 1
ATOM 621 N N . LEU A 1 75 ? -3.158 -4.312 -0.040 1.00 95.56 75 LEU A N 1
ATOM 622 C CA . LEU A 1 75 ? -3.317 -5.440 -0.962 1.00 95.56 75 LEU A CA 1
ATOM 623 C C . LEU A 1 75 ? -2.612 -5.235 -2.306 1.00 95.56 75 LEU A C 1
ATOM 625 O O . LEU A 1 75 ? -2.535 -6.181 -3.086 1.00 95.56 75 LEU A O 1
ATOM 629 N N . LEU A 1 76 ? -2.086 -4.039 -2.587 1.00 93.38 76 LEU A N 1
ATOM 630 C CA . LEU A 1 76 ? -1.494 -3.718 -3.885 1.00 93.38 76 LEU A CA 1
ATOM 631 C C . LEU A 1 76 ? -0.303 -4.625 -4.225 1.00 93.38 76 LEU A C 1
ATOM 633 O O . LEU A 1 76 ? -0.281 -5.201 -5.309 1.00 93.38 76 LEU A O 1
ATOM 637 N N . ALA A 1 77 ? 0.657 -4.779 -3.306 1.00 94.88 77 ALA A N 1
ATOM 638 C CA . ALA A 1 77 ? 1.824 -5.636 -3.525 1.00 94.88 77 ALA A CA 1
ATOM 639 C C . ALA A 1 77 ? 1.425 -7.118 -3.718 1.00 94.88 77 ALA A C 1
ATOM 641 O O . ALA A 1 77 ? 1.765 -7.676 -4.765 1.00 94.88 77 ALA A O 1
ATOM 642 N N . PRO A 1 78 ? 0.612 -7.734 -2.828 1.00 97.19 78 PRO A N 1
ATOM 643 C CA . PRO A 1 78 ? 0.092 -9.082 -3.056 1.00 97.19 78 PRO A CA 1
ATOM 644 C C . PRO A 1 78 ? -0.660 -9.244 -4.379 1.00 97.19 78 PRO A C 1
ATOM 646 O O . PRO A 1 78 ? -0.439 -10.220 -5.093 1.00 97.19 78 PRO A O 1
ATOM 649 N N . ALA A 1 79 ? -1.528 -8.293 -4.735 1.00 96.12 79 ALA A N 1
ATOM 650 C CA . ALA A 1 79 ? -2.286 -8.337 -5.981 1.00 96.12 79 ALA A CA 1
ATOM 651 C C . ALA A 1 79 ? -1.373 -8.269 -7.208 1.00 96.12 79 ALA A C 1
ATOM 653 O O . ALA A 1 79 ? -1.586 -9.008 -8.167 1.00 96.12 79 ALA A O 1
ATOM 654 N N . LEU A 1 80 ? -0.337 -7.430 -7.167 1.00 95.06 80 LEU A N 1
ATOM 655 C CA . LEU A 1 80 ? 0.618 -7.301 -8.258 1.00 95.06 80 LEU A CA 1
ATOM 656 C C . LEU A 1 80 ? 1.479 -8.559 -8.421 1.00 95.06 80 LEU A C 1
ATOM 658 O O . LEU A 1 80 ? 1.692 -9.006 -9.548 1.00 95.06 80 LEU A O 1
ATOM 662 N N . LEU A 1 81 ? 1.918 -9.170 -7.315 1.00 96.50 81 LEU A N 1
ATOM 663 C CA . LEU A 1 81 ? 2.639 -10.442 -7.363 1.00 96.50 81 LEU A CA 1
ATOM 664 C C . LEU A 1 81 ? 1.745 -11.569 -7.898 1.00 96.50 81 LEU A C 1
ATOM 666 O O . LEU A 1 81 ? 2.173 -12.327 -8.765 1.00 96.50 81 LEU A O 1
ATOM 670 N N . MET A 1 82 ? 0.492 -11.654 -7.437 1.00 96.31 82 MET A N 1
ATOM 671 C CA . MET A 1 82 ? -0.482 -12.623 -7.956 1.00 96.31 82 MET A CA 1
ATOM 672 C C . MET A 1 82 ? -0.760 -12.410 -9.445 1.00 96.31 82 MET A C 1
ATOM 674 O O . MET A 1 82 ? -0.842 -13.382 -10.190 1.00 96.31 82 MET A O 1
ATOM 678 N N . PHE A 1 83 ? -0.866 -11.158 -9.893 1.00 95.38 83 PHE A N 1
ATOM 679 C CA . PHE A 1 83 ? -1.025 -10.822 -11.306 1.00 95.38 83 PHE A CA 1
ATOM 680 C C . PHE A 1 83 ? 0.186 -11.268 -12.133 1.00 95.38 83 PHE A C 1
ATOM 682 O O . PHE A 1 83 ? 0.014 -11.902 -13.171 1.00 95.38 83 PHE A O 1
ATOM 689 N N . PHE A 1 84 ? 1.404 -11.005 -11.654 1.00 95.12 84 PHE A N 1
ATOM 690 C CA . PHE A 1 84 ? 2.635 -11.434 -12.319 1.00 95.12 84 PHE A CA 1
ATOM 691 C C . PHE A 1 84 ? 2.727 -12.964 -12.433 1.00 95.12 84 PHE A C 1
ATOM 693 O O . PHE A 1 84 ? 2.936 -13.495 -13.524 1.00 95.12 84 PHE A O 1
ATOM 700 N N . VAL A 1 85 ? 2.504 -13.680 -11.325 1.00 96.19 85 VAL A N 1
ATOM 701 C CA . VAL A 1 85 ? 2.526 -15.153 -11.287 1.00 96.19 85 VAL A CA 1
ATOM 702 C C . VAL A 1 85 ? 1.408 -15.742 -12.150 1.00 96.19 85 VAL A C 1
ATOM 704 O O . VAL A 1 85 ? 1.651 -16.660 -12.930 1.00 96.19 85 VAL A O 1
ATOM 707 N N . GLY A 1 86 ? 0.195 -15.190 -12.066 1.00 96.56 86 GLY A N 1
ATOM 708 C CA . GLY A 1 86 ? -0.942 -15.601 -12.888 1.00 96.56 86 GLY A CA 1
ATOM 709 C C . GLY A 1 86 ? -0.691 -15.386 -14.379 1.00 96.56 86 GLY A C 1
ATOM 710 O O . GLY A 1 86 ? -0.998 -16.266 -15.180 1.00 96.56 86 GLY A O 1
ATOM 711 N N . GLY A 1 87 ? -0.059 -14.269 -14.747 1.00 95.81 87 GLY A N 1
ATOM 712 C CA . GLY A 1 87 ? 0.386 -13.983 -16.110 1.00 95.81 87 GLY A CA 1
ATOM 713 C C . GLY A 1 87 ? 1.352 -15.028 -16.662 1.00 95.81 87 GLY A C 1
ATOM 714 O O . GLY A 1 87 ? 1.231 -15.448 -17.807 1.00 95.81 87 GLY A O 1
ATOM 715 N N . TRP A 1 88 ? 2.289 -15.489 -15.838 1.00 95.62 88 TRP A N 1
ATOM 716 C CA . TRP A 1 88 ? 3.267 -16.497 -16.243 1.00 95.62 88 TRP A CA 1
ATOM 717 C C . TRP A 1 88 ? 2.717 -17.925 -16.280 1.00 95.62 88 TRP A C 1
ATOM 719 O O . TRP A 1 88 ? 3.137 -18.711 -17.126 1.00 95.62 88 TRP A O 1
ATOM 729 N N . MET A 1 89 ? 1.829 -18.280 -15.349 1.00 96.00 89 MET A N 1
ATOM 730 C CA . MET A 1 89 ? 1.452 -19.680 -15.113 1.00 96.00 89 MET A CA 1
ATOM 731 C C . MET A 1 89 ? 0.057 -20.060 -15.610 1.00 96.00 89 MET A C 1
ATOM 733 O O . MET A 1 89 ? -0.196 -21.242 -15.829 1.00 96.00 89 MET A O 1
ATOM 737 N N . VAL A 1 90 ? -0.863 -19.101 -15.737 1.00 95.56 90 VAL A N 1
ATOM 738 C CA . VAL A 1 90 ? -2.297 -19.387 -15.925 1.00 95.56 90 VAL A CA 1
ATOM 739 C C . VAL A 1 90 ? -2.875 -18.671 -17.141 1.00 95.56 90 VAL A C 1
ATOM 741 O O . VAL A 1 90 ? -3.676 -19.253 -17.872 1.00 95.56 90 VAL A O 1
ATOM 744 N N . LEU A 1 91 ? -2.513 -17.406 -17.353 1.00 93.81 91 LEU A N 1
ATOM 745 C CA . LEU A 1 91 ? -3.135 -16.575 -18.379 1.00 93.81 91 LEU A CA 1
ATOM 746 C C . LEU A 1 91 ? -2.567 -16.869 -19.777 1.00 93.81 91 LEU A C 1
ATOM 748 O O . LEU A 1 91 ? -1.359 -17.052 -19.931 1.00 93.81 91 LEU A O 1
ATOM 752 N N . PRO A 1 92 ? -3.415 -16.867 -20.821 1.00 92.00 92 PRO A N 1
ATOM 753 C CA . PRO A 1 92 ? -2.950 -17.020 -22.193 1.00 92.00 92 PRO A CA 1
ATOM 754 C C . PRO A 1 92 ? -2.129 -15.798 -22.636 1.00 92.00 92 PRO A C 1
ATOM 756 O O . PRO A 1 92 ? -2.352 -14.679 -22.175 1.00 92.00 92 PRO A O 1
ATOM 759 N N . GLY A 1 93 ? -1.209 -15.998 -23.581 1.00 92.44 93 GLY A N 1
ATOM 760 C CA . GLY A 1 93 ? -0.386 -14.933 -24.163 1.00 92.44 93 GLY A CA 1
ATOM 761 C C . GLY A 1 93 ? 1.094 -15.037 -23.798 1.00 92.44 93 GLY A C 1
ATOM 762 O O . GLY A 1 93 ? 1.563 -16.049 -23.286 1.00 92.44 93 GLY A O 1
ATOM 763 N N . SER A 1 94 ? 1.856 -13.991 -24.119 1.00 94.19 94 SER A N 1
ATOM 764 C CA . SER A 1 94 ? 3.298 -13.963 -23.866 1.00 94.19 94 SER A CA 1
ATOM 765 C C . SER A 1 94 ? 3.596 -13.545 -22.429 1.00 94.19 94 SER A C 1
ATOM 767 O O . SER A 1 94 ? 3.188 -12.464 -22.000 1.00 94.19 94 SER A O 1
ATOM 769 N N . ALA A 1 95 ? 4.389 -14.352 -21.721 1.00 93.62 95 ALA A N 1
ATOM 770 C CA . ALA A 1 95 ? 4.883 -14.051 -20.376 1.00 93.62 95 ALA A CA 1
ATOM 771 C C . ALA A 1 95 ? 5.557 -12.667 -20.284 1.00 93.62 95 ALA A C 1
ATOM 773 O O . ALA A 1 95 ? 5.417 -11.963 -19.287 1.00 93.62 95 ALA A O 1
ATOM 774 N N . TRP A 1 96 ? 6.218 -12.224 -21.357 1.00 94.25 96 TRP A N 1
ATOM 775 C CA . TRP A 1 96 ? 6.841 -10.901 -21.431 1.00 94.25 96 TRP A CA 1
ATOM 776 C C . TRP A 1 96 ? 5.840 -9.746 -21.378 1.00 94.25 96 TRP A C 1
ATOM 778 O O . TRP A 1 96 ? 6.142 -8.717 -20.777 1.00 94.25 96 TRP A O 1
ATOM 788 N N . ILE A 1 97 ? 4.649 -9.912 -21.963 1.00 94.62 97 ILE A N 1
ATOM 789 C CA . ILE A 1 97 ? 3.590 -8.894 -21.903 1.00 94.62 97 ILE A CA 1
ATOM 790 C C . ILE A 1 97 ? 3.126 -8.740 -20.455 1.00 94.62 97 ILE A C 1
ATOM 792 O O . ILE A 1 97 ? 3.019 -7.622 -19.958 1.00 94.62 97 ILE A O 1
ATOM 796 N N . TRP A 1 98 ? 2.926 -9.854 -19.749 1.00 94.88 98 TRP A N 1
ATOM 797 C CA . TRP A 1 98 ? 2.542 -9.834 -18.339 1.00 94.88 98 TRP A CA 1
ATOM 798 C C . TRP A 1 98 ? 3.620 -9.220 -17.447 1.00 94.88 98 TRP A C 1
ATOM 800 O O . TRP A 1 98 ? 3.298 -8.400 -16.589 1.00 94.88 98 TRP A O 1
ATOM 810 N N . THR A 1 99 ? 4.895 -9.534 -17.697 1.00 93.25 99 THR A N 1
ATOM 811 C CA . THR A 1 99 ? 6.029 -8.883 -17.027 1.00 93.25 99 THR A CA 1
ATOM 812 C C . THR A 1 99 ? 6.008 -7.371 -17.238 1.00 93.25 99 THR A C 1
ATOM 814 O O . THR A 1 99 ? 6.130 -6.622 -16.271 1.00 93.25 99 THR A O 1
ATOM 817 N N . LEU A 1 100 ? 5.814 -6.909 -18.478 1.00 93.06 100 LEU A N 1
ATOM 818 C CA . LEU A 1 100 ? 5.771 -5.481 -18.797 1.00 93.06 100 LEU A CA 1
ATOM 819 C C . LEU A 1 100 ? 4.599 -4.780 -18.101 1.00 93.06 100 LEU A C 1
ATOM 821 O O . LEU A 1 100 ? 4.787 -3.720 -17.511 1.00 93.06 100 LEU A O 1
ATOM 825 N N . LEU A 1 101 ? 3.406 -5.380 -18.128 1.00 92.50 101 LEU A N 1
ATOM 826 C CA . LEU A 1 101 ? 2.219 -4.829 -17.471 1.00 92.50 101 LEU A CA 1
ATOM 827 C C . LEU A 1 101 ? 2.387 -4.765 -15.947 1.00 92.50 101 LEU A C 1
ATOM 829 O O . LEU A 1 101 ? 2.060 -3.747 -15.339 1.00 92.50 101 LEU A O 1
ATOM 833 N N . ALA A 1 102 ? 2.938 -5.816 -15.333 1.00 92.62 102 ALA A N 1
ATOM 834 C CA . ALA A 1 102 ? 3.195 -5.847 -13.896 1.00 92.62 102 ALA A CA 1
ATOM 835 C C . ALA A 1 102 ? 4.257 -4.812 -13.490 1.00 92.62 102 ALA A C 1
ATOM 837 O O . ALA A 1 102 ? 4.083 -4.097 -12.507 1.00 92.62 102 ALA A O 1
ATOM 838 N N . ALA A 1 103 ? 5.329 -4.676 -14.273 1.00 91.00 103 ALA A N 1
ATOM 839 C CA . ALA A 1 103 ? 6.360 -3.672 -14.035 1.00 91.00 103 ALA A CA 1
ATOM 840 C C . ALA A 1 103 ? 5.835 -2.241 -14.250 1.00 91.00 103 ALA A C 1
ATOM 842 O O . ALA A 1 103 ? 6.214 -1.331 -13.519 1.00 91.00 103 ALA A O 1
ATOM 843 N N . ALA A 1 104 ? 4.937 -2.024 -15.212 1.00 89.00 104 ALA A N 1
ATOM 844 C CA . ALA A 1 104 ? 4.362 -0.710 -15.488 1.00 89.00 104 ALA A CA 1
ATOM 845 C C . ALA A 1 104 ? 3.316 -0.272 -14.447 1.00 89.00 104 ALA A C 1
ATOM 847 O O . ALA A 1 104 ? 3.164 0.925 -14.210 1.00 89.00 104 ALA A O 1
ATOM 848 N N . ALA A 1 105 ? 2.612 -1.209 -13.803 1.00 87.44 105 ALA A N 1
ATOM 849 C CA . ALA A 1 105 ? 1.485 -0.901 -12.919 1.00 87.44 105 ALA A CA 1
ATOM 850 C C . ALA A 1 105 ? 1.831 0.021 -11.722 1.00 87.44 105 ALA A C 1
ATOM 852 O O . ALA A 1 105 ? 1.097 0.989 -11.505 1.00 87.44 105 ALA A O 1
ATOM 853 N N . PRO A 1 106 ? 2.947 -0.163 -10.980 1.00 82.12 106 PRO A N 1
ATOM 854 C CA . PRO A 1 106 ? 3.379 0.795 -9.955 1.00 82.12 106 PRO A CA 1
ATOM 855 C C . PRO A 1 106 ? 3.686 2.191 -10.507 1.00 82.12 106 PRO A C 1
ATOM 857 O O . PRO A 1 106 ? 3.626 3.176 -9.776 1.00 82.12 106 PRO A O 1
ATOM 860 N N . GLY A 1 107 ? 3.990 2.292 -11.804 1.00 72.44 107 GLY A N 1
ATOM 861 C CA . GLY A 1 107 ? 4.239 3.548 -12.504 1.00 72.44 107 GLY A CA 1
ATOM 862 C C . GLY A 1 107 ? 2.997 4.424 -12.676 1.00 72.44 107 GLY A C 1
ATOM 863 O O . GLY A 1 107 ? 3.129 5.549 -13.141 1.00 72.44 107 GLY A O 1
ATOM 864 N N . ALA A 1 108 ? 1.800 3.980 -12.272 1.00 67.69 108 ALA A N 1
ATOM 865 C CA . ALA A 1 108 ? 0.584 4.796 -12.344 1.00 67.69 108 ALA A CA 1
ATOM 866 C C . ALA A 1 108 ? 0.698 6.134 -11.582 1.00 67.69 108 ALA A C 1
ATOM 868 O O . ALA A 1 108 ? 0.067 7.114 -11.972 1.00 67.69 108 ALA A O 1
ATOM 869 N N . TYR A 1 109 ? 1.547 6.227 -10.550 1.00 61.25 109 TYR A N 1
ATOM 870 C CA . TYR A 1 109 ? 1.829 7.498 -9.865 1.00 61.25 109 TYR A CA 1
ATOM 871 C C . TYR A 1 109 ? 2.510 8.540 -10.771 1.00 61.25 109 TYR A C 1
ATOM 873 O O . TYR A 1 109 ? 2.354 9.738 -10.547 1.00 61.25 109 TYR A O 1
ATOM 881 N N . LEU A 1 110 ? 3.180 8.107 -11.845 1.00 62.03 110 LEU A N 1
ATOM 882 C CA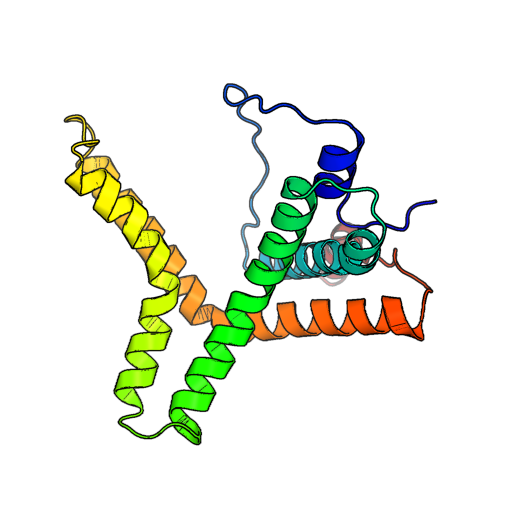 . LEU A 1 110 ? 3.774 8.992 -12.853 1.00 62.03 110 LEU A CA 1
ATOM 883 C C . LEU A 1 110 ? 2.708 9.744 -13.666 1.00 62.03 110 LEU A C 1
ATOM 885 O O . LEU A 1 110 ? 3.006 10.778 -14.256 1.00 62.03 110 LEU A O 1
ATOM 889 N N . ILE A 1 111 ? 1.456 9.269 -13.680 1.00 62.16 111 ILE A N 1
ATOM 890 C CA . ILE A 1 111 ? 0.354 9.907 -14.416 1.00 62.16 111 ILE A CA 1
ATOM 891 C C . ILE A 1 111 ? 0.034 11.292 -13.831 1.00 62.16 111 ILE A C 1
ATOM 893 O O . ILE A 1 111 ? -0.247 12.221 -14.587 1.00 62.16 111 ILE A O 1
ATOM 897 N N . GLY A 1 112 ? 0.127 11.461 -12.505 1.00 60.66 112 GLY A N 1
ATOM 898 C CA . GLY A 1 112 ? -0.091 12.756 -11.847 1.00 60.66 112 GLY A CA 1
ATOM 899 C C . GLY A 1 112 ? 0.964 13.803 -12.223 1.00 60.66 112 GLY A C 1
ATOM 900 O O . GLY A 1 112 ? 0.628 14.963 -12.455 1.00 60.66 112 GLY A O 1
ATOM 901 N N . GLU A 1 113 ? 2.219 13.377 -12.367 1.00 60.06 113 GLU A N 1
ATOM 902 C CA . GLU A 1 113 ? 3.338 14.218 -12.818 1.00 60.06 113 GLU A CA 1
ATOM 903 C C . GLU A 1 113 ? 3.220 14.572 -14.305 1.00 60.06 113 GLU A C 1
ATOM 905 O O . GLU A 1 113 ? 3.408 15.727 -14.686 1.00 60.06 113 GLU A O 1
ATOM 910 N N . ILE A 1 114 ? 2.827 13.609 -15.148 1.00 63.28 114 ILE A N 1
ATOM 911 C CA . ILE A 1 114 ? 2.544 13.854 -16.569 1.00 63.28 114 ILE A CA 1
ATOM 912 C C . ILE A 1 114 ? 1.415 14.880 -16.708 1.00 63.28 114 ILE A C 1
ATOM 914 O O . ILE A 1 114 ? 1.534 15.820 -17.490 1.00 63.28 114 ILE A O 1
ATOM 918 N N . HIS A 1 115 ? 0.347 14.755 -15.916 1.00 63.25 115 HIS A N 1
ATOM 919 C CA . HIS A 1 115 ? -0.733 15.737 -15.898 1.00 63.25 115 HIS A CA 1
ATOM 920 C C . HIS A 1 115 ? -0.233 17.124 -15.464 1.00 63.25 115 HIS A C 1
ATOM 922 O O . HIS A 1 115 ? -0.480 18.099 -16.166 1.00 63.25 115 HIS A O 1
ATOM 928 N N . ALA A 1 116 ? 0.528 17.220 -14.368 1.00 62.88 116 ALA A N 1
ATOM 929 C CA . ALA A 1 116 ? 1.086 18.488 -13.883 1.00 62.88 116 ALA A CA 1
ATOM 930 C C . ALA A 1 116 ? 2.032 19.163 -14.898 1.00 62.88 116 ALA A C 1
ATOM 932 O O . ALA A 1 116 ? 2.042 20.393 -15.026 1.00 62.88 116 ALA A O 1
ATOM 933 N N . PHE A 1 117 ? 2.797 18.358 -15.640 1.00 63.25 117 PHE A N 1
ATOM 934 C CA . PHE A 1 117 ? 3.650 18.806 -16.736 1.00 63.25 117 PHE A CA 1
ATOM 935 C C . PHE A 1 117 ? 2.826 19.337 -17.920 1.00 63.25 117 PHE A C 1
ATOM 937 O O . PHE A 1 117 ? 3.099 20.430 -18.416 1.00 63.25 117 PHE A O 1
ATOM 944 N N . LEU A 1 118 ? 1.783 18.607 -18.334 1.00 66.81 118 LEU A N 1
ATOM 945 C CA . LEU A 1 118 ? 0.913 18.969 -19.460 1.00 66.81 118 LEU A CA 1
ATOM 946 C C . LEU A 1 118 ? 0.032 20.194 -19.179 1.00 66.81 118 LEU A C 1
ATOM 948 O O . LEU A 1 118 ? -0.202 20.994 -20.081 1.00 66.81 118 LEU A O 1
ATOM 952 N N . THR A 1 119 ? -0.433 20.383 -17.940 1.00 70.38 119 THR A N 1
ATOM 953 C CA . THR A 1 119 ? -1.274 21.533 -17.559 1.00 70.38 119 THR A CA 1
ATOM 954 C C . THR A 1 119 ? -0.472 22.788 -17.206 1.00 70.38 119 THR A C 1
ATOM 956 O O . THR A 1 119 ? -1.015 23.726 -16.625 1.00 70.38 119 THR A O 1
ATOM 959 N N . GLY A 1 120 ? 0.824 22.833 -17.536 1.00 55.88 120 GLY A N 1
ATOM 960 C CA . GLY A 1 120 ? 1.627 24.052 -17.430 1.00 55.88 120 GLY A CA 1
ATOM 961 C C . GLY A 1 120 ? 1.969 24.480 -16.000 1.00 55.88 120 GLY A C 1
ATOM 962 O O . GLY A 1 120 ? 2.327 25.636 -15.784 1.00 55.88 120 GLY A O 1
ATOM 963 N N . GLY A 1 121 ? 1.939 23.566 -15.019 1.00 53.38 121 GLY A N 1
ATOM 964 C CA . GLY A 1 121 ? 2.369 23.842 -13.637 1.00 53.38 121 GLY A CA 1
ATOM 965 C C . GLY A 1 121 ? 3.860 24.194 -13.504 1.00 53.38 121 GLY A C 1
ATOM 966 O O . GLY A 1 121 ? 4.351 24.493 -12.413 1.00 53.38 121 GLY A O 1
ATOM 967 N N . VAL A 1 122 ? 4.596 24.182 -14.618 1.00 50.81 122 VAL A N 1
ATOM 968 C CA . VAL A 1 122 ? 6.035 24.393 -14.676 1.00 50.81 122 VAL A CA 1
ATOM 969 C C . VAL A 1 122 ? 6.375 25.892 -14.770 1.00 50.81 122 VAL A C 1
ATOM 971 O O . VAL A 1 122 ? 6.705 26.415 -15.831 1.00 50.81 122 VAL A O 1
ATOM 974 N N . ARG A 1 123 ? 6.330 26.614 -13.640 1.00 53.19 123 ARG A N 1
ATOM 975 C CA . ARG A 1 123 ? 7.035 27.906 -13.484 1.00 53.19 123 ARG A CA 1
ATOM 976 C C . ARG A 1 123 ? 8.537 27.764 -13.814 1.00 53.19 123 ARG A C 1
ATOM 978 O O . ARG A 1 123 ? 9.189 26.816 -13.394 1.00 53.19 123 ARG A O 1
ATOM 985 N N . HIS A 1 124 ? 9.103 28.747 -14.515 1.00 47.25 124 HIS A N 1
ATOM 986 C CA . HIS A 1 124 ? 10.442 28.772 -15.148 1.00 47.25 124 HIS A CA 1
ATOM 987 C C . HIS A 1 124 ? 11.687 28.426 -14.278 1.00 47.25 124 HIS A C 1
ATOM 989 O O . HIS A 1 124 ? 12.787 28.353 -14.812 1.00 47.25 124 HIS A O 1
ATOM 995 N N . GLY A 1 125 ? 11.554 28.169 -12.969 1.00 50.78 125 GLY A N 1
ATOM 996 C CA . GLY A 1 125 ? 12.638 27.700 -12.083 1.00 50.78 125 GLY A CA 1
ATOM 997 C C . GLY A 1 125 ? 12.736 26.172 -11.919 1.00 50.78 125 GLY A C 1
ATOM 998 O O . GLY A 1 125 ? 13.487 25.690 -11.078 1.00 50.78 125 GLY A O 1
ATOM 999 N N . LEU A 1 126 ? 11.946 25.398 -12.673 1.00 55.28 126 LEU A N 1
ATOM 1000 C CA . LEU A 1 126 ? 11.670 23.978 -12.408 1.00 55.28 126 LEU A CA 1
ATOM 1001 C C . LEU A 1 126 ? 12.496 22.960 -13.206 1.00 55.28 126 LEU A C 1
ATOM 1003 O O . LEU A 1 126 ? 12.357 21.770 -12.921 1.00 55.28 126 LEU A O 1
ATOM 1007 N N . LEU A 1 127 ? 13.348 23.375 -14.151 1.00 55.88 127 LEU A N 1
ATOM 1008 C CA . LEU A 1 127 ? 14.154 22.443 -14.961 1.00 55.88 127 LEU A CA 1
ATOM 1009 C C . LEU A 1 127 ? 15.228 21.717 -14.132 1.00 55.88 127 LEU A C 1
ATOM 1011 O O . LEU A 1 127 ? 15.407 20.513 -14.289 1.00 55.88 127 LEU A O 1
ATOM 1015 N N . SER A 1 128 ? 15.873 22.405 -13.186 1.00 59.97 128 SER A N 1
ATOM 1016 C CA . SER A 1 128 ? 16.834 21.793 -12.252 1.00 59.97 128 SER A CA 1
ATOM 1017 C C . SER A 1 128 ? 16.159 20.829 -11.268 1.00 59.97 128 SER A C 1
ATOM 1019 O O . SER A 1 128 ? 16.689 19.762 -10.970 1.00 59.97 128 SER A O 1
ATOM 1021 N N . GLY A 1 129 ? 14.945 21.154 -10.813 1.00 69.50 129 GLY A N 1
ATOM 1022 C CA . GLY A 1 129 ? 14.156 20.276 -9.947 1.00 69.50 129 GLY A CA 1
ATOM 1023 C C . GLY A 1 129 ? 13.487 19.108 -10.679 1.00 69.50 129 GLY A C 1
ATOM 1024 O O . GLY A 1 129 ? 13.161 18.109 -10.047 1.00 69.50 129 GLY A O 1
ATOM 1025 N N . ALA A 1 130 ? 13.270 19.205 -11.995 1.00 73.81 130 ALA A N 1
ATOM 1026 C CA . ALA A 1 130 ? 12.579 18.172 -12.769 1.00 73.81 130 ALA A CA 1
ATOM 1027 C C . ALA A 1 130 ? 13.391 16.878 -12.853 1.00 73.81 130 ALA A C 1
ATOM 1029 O O . ALA A 1 130 ? 12.831 15.803 -12.661 1.00 73.81 130 ALA A O 1
ATOM 1030 N N . ALA A 1 131 ? 14.706 16.979 -13.066 1.00 77.19 131 ALA A N 1
ATOM 1031 C CA . ALA A 1 131 ? 15.589 15.816 -13.088 1.00 77.19 131 ALA A CA 1
ATOM 1032 C C . ALA A 1 131 ? 15.627 15.105 -11.725 1.00 77.19 131 ALA A C 1
ATOM 1034 O O . ALA A 1 131 ? 15.475 13.890 -11.667 1.00 77.19 131 ALA A O 1
ATOM 1035 N N . LEU A 1 132 ? 15.751 15.855 -10.624 1.00 81.00 132 LEU A N 1
ATOM 1036 C CA . LEU A 1 132 ? 15.737 15.291 -9.268 1.00 81.00 132 LEU A CA 1
ATOM 1037 C C . LEU A 1 132 ? 14.398 14.624 -8.933 1.00 81.00 132 LEU A C 1
ATOM 1039 O O . LEU A 1 132 ? 14.385 13.528 -8.381 1.00 81.00 132 LEU A O 1
ATOM 1043 N N . ARG A 1 133 ? 13.272 15.242 -9.317 1.00 78.88 133 ARG A N 1
ATOM 1044 C CA . ARG A 1 133 ? 11.945 14.627 -9.171 1.00 78.88 133 ARG A CA 1
ATOM 1045 C C . ARG A 1 133 ? 11.829 13.349 -9.989 1.00 78.88 133 ARG A C 1
ATOM 1047 O O . ARG A 1 133 ? 11.335 12.357 -9.469 1.00 78.88 133 ARG A O 1
ATOM 1054 N N . LEU A 1 134 ? 12.285 13.348 -11.241 1.00 79.75 134 LEU A N 1
ATOM 1055 C CA . LEU A 1 134 ? 12.259 12.151 -12.079 1.00 79.75 134 LEU A CA 1
ATOM 1056 C C . LEU A 1 134 ? 13.092 11.026 -11.453 1.00 79.75 134 LEU A C 1
ATOM 1058 O O . LEU A 1 134 ? 12.618 9.898 -11.378 1.00 79.75 134 LEU A O 1
ATOM 1062 N N . LEU A 1 135 ? 14.290 11.341 -10.955 1.00 85.00 135 LEU A N 1
ATOM 1063 C CA . LEU A 1 135 ? 15.147 10.379 -10.261 1.00 85.00 135 LEU A CA 1
ATOM 1064 C C . LEU A 1 135 ? 14.481 9.815 -8.999 1.00 85.00 135 LEU A C 1
ATOM 1066 O O . LEU A 1 135 ? 14.530 8.604 -8.801 1.00 85.00 135 LEU A O 1
ATOM 1070 N N . ASP A 1 136 ? 13.813 10.644 -8.190 1.00 83.69 136 ASP A N 1
ATOM 1071 C CA . ASP A 1 136 ? 13.062 10.172 -7.014 1.00 83.69 136 ASP A CA 1
ATOM 1072 C C . ASP A 1 136 ? 11.929 9.218 -7.422 1.00 83.69 136 ASP A C 1
ATOM 1074 O O . ASP A 1 136 ? 11.796 8.122 -6.878 1.00 83.69 136 ASP A O 1
ATOM 1078 N N . HIS A 1 137 ? 11.155 9.576 -8.448 1.00 83.31 137 HIS A N 1
ATOM 1079 C CA . HIS A 1 137 ? 10.074 8.732 -8.955 1.00 83.31 137 HIS A CA 1
ATOM 1080 C C . HIS A 1 137 ? 10.580 7.407 -9.538 1.00 83.31 137 HIS A C 1
ATOM 1082 O O . HIS A 1 137 ? 10.010 6.351 -9.255 1.00 83.31 137 HIS A O 1
ATOM 1088 N N . MET A 1 138 ? 11.662 7.443 -10.321 1.00 84.81 138 MET A N 1
ATOM 1089 C CA . MET A 1 138 ? 12.299 6.239 -10.857 1.00 84.81 138 MET A CA 1
ATOM 1090 C C . MET A 1 138 ? 12.874 5.369 -9.738 1.00 84.81 138 MET A C 1
ATOM 1092 O O . MET A 1 138 ? 12.715 4.151 -9.780 1.00 84.81 138 MET A O 1
ATOM 1096 N N . GLY A 1 139 ? 13.478 5.982 -8.717 1.00 89.19 139 GLY A N 1
ATOM 1097 C CA . GLY A 1 139 ? 13.964 5.296 -7.523 1.00 89.19 139 GLY A CA 1
ATOM 1098 C C . GLY A 1 139 ? 12.836 4.588 -6.775 1.00 89.19 139 GLY A C 1
ATOM 1099 O O . GLY A 1 139 ? 12.933 3.394 -6.505 1.00 89.19 139 GLY A O 1
ATOM 1100 N N . ARG A 1 140 ? 11.719 5.276 -6.513 1.00 86.88 140 ARG A N 1
ATOM 1101 C CA . ARG A 1 140 ? 10.527 4.688 -5.871 1.00 86.88 140 ARG A CA 1
ATOM 1102 C C . ARG A 1 140 ? 9.933 3.543 -6.681 1.00 86.88 140 ARG A C 1
ATOM 1104 O O . ARG A 1 140 ? 9.589 2.508 -6.112 1.00 86.88 140 ARG A O 1
ATOM 1111 N N . TRP A 1 141 ? 9.820 3.720 -7.997 1.00 89.38 141 TRP A N 1
ATOM 1112 C CA . TRP A 1 141 ? 9.343 2.676 -8.900 1.00 89.38 141 TRP A CA 1
ATOM 1113 C C . TRP A 1 141 ? 10.256 1.447 -8.849 1.00 89.38 141 TRP A C 1
ATOM 1115 O O . TRP A 1 141 ? 9.779 0.337 -8.613 1.00 89.38 141 TRP A O 1
ATOM 1125 N N . PHE A 1 142 ? 11.569 1.656 -8.979 1.00 91.62 142 PHE A N 1
ATOM 1126 C CA . PHE A 1 142 ? 12.565 0.592 -8.912 1.00 91.62 142 PHE A CA 1
ATOM 1127 C C . PHE A 1 142 ? 12.502 -0.157 -7.579 1.00 91.62 142 PHE A C 1
ATOM 1129 O O . PHE A 1 142 ? 12.438 -1.382 -7.578 1.00 91.62 142 PHE A O 1
ATOM 1136 N N . LEU A 1 143 ? 12.451 0.560 -6.451 1.00 91.50 143 LEU A N 1
ATOM 1137 C CA . LEU A 1 143 ? 12.343 -0.043 -5.120 1.00 91.50 143 LEU A CA 1
ATOM 1138 C C . LEU A 1 143 ? 11.043 -0.841 -4.960 1.00 91.50 143 LEU A C 1
ATOM 1140 O O . LEU A 1 143 ? 11.076 -1.937 -4.411 1.00 91.50 143 LEU A O 1
ATOM 1144 N N . THR A 1 144 ? 9.922 -0.343 -5.493 1.00 90.12 144 THR A N 1
ATOM 1145 C CA . THR A 1 144 ? 8.633 -1.059 -5.456 1.00 90.12 144 THR A CA 1
ATOM 1146 C C . THR A 1 144 ? 8.712 -2.389 -6.206 1.00 90.12 144 THR A C 1
ATOM 1148 O O . THR A 1 144 ? 8.192 -3.399 -5.737 1.00 90.12 144 THR A O 1
ATOM 1151 N N . VAL A 1 145 ? 9.380 -2.412 -7.363 1.00 91.38 145 VAL A N 1
ATOM 1152 C CA . VAL A 1 145 ? 9.589 -3.645 -8.135 1.00 91.38 145 VAL A CA 1
ATOM 1153 C C . VAL A 1 145 ? 10.589 -4.566 -7.428 1.00 91.38 145 VAL A C 1
ATOM 1155 O O . VAL A 1 145 ? 10.320 -5.756 -7.275 1.00 91.38 145 VAL A O 1
ATOM 1158 N N . ALA A 1 146 ? 11.717 -4.027 -6.957 1.00 94.19 146 ALA A N 1
ATOM 1159 C CA . ALA A 1 146 ? 12.785 -4.788 -6.310 1.00 94.19 146 ALA A CA 1
ATOM 1160 C C . ALA A 1 146 ? 12.324 -5.469 -5.011 1.00 94.19 146 ALA A C 1
ATOM 1162 O O . ALA A 1 146 ? 12.672 -6.622 -4.760 1.00 94.19 146 ALA A O 1
ATOM 1163 N N . PHE A 1 147 ? 11.509 -4.781 -4.207 1.00 95.12 147 PHE A N 1
ATOM 1164 C CA . PHE A 1 147 ? 11.001 -5.287 -2.932 1.00 95.12 147 PHE A CA 1
ATOM 1165 C C . PHE A 1 147 ? 9.602 -5.905 -3.017 1.00 95.12 147 PHE A C 1
ATOM 1167 O O . PHE A 1 147 ? 9.069 -6.307 -1.986 1.00 95.12 147 PHE A O 1
ATOM 1174 N N . LEU A 1 148 ? 9.032 -6.080 -4.217 1.00 95.31 148 LEU A N 1
ATOM 1175 C CA . LEU A 1 148 ? 7.665 -6.582 -4.411 1.00 95.31 148 LEU A CA 1
ATOM 1176 C C . LEU A 1 148 ? 7.373 -7.869 -3.627 1.00 95.31 148 LEU A C 1
ATOM 1178 O O . LEU A 1 148 ? 6.337 -7.983 -2.969 1.00 95.31 148 LEU A O 1
ATOM 1182 N N . ILE A 1 149 ? 8.287 -8.842 -3.688 1.00 96.94 149 ILE A N 1
ATOM 1183 C CA . ILE A 1 149 ? 8.136 -10.119 -2.975 1.00 96.94 149 ILE A CA 1
ATOM 1184 C C . ILE A 1 149 ? 8.153 -9.882 -1.464 1.00 96.94 149 ILE A C 1
ATOM 1186 O O . ILE A 1 149 ? 7.285 -10.382 -0.753 1.00 96.94 149 ILE A O 1
ATOM 1190 N N . SER A 1 150 ? 9.114 -9.100 -0.973 1.00 97.06 150 SER A N 1
ATOM 1191 C CA . SER A 1 150 ? 9.263 -8.822 0.456 1.00 97.06 150 SER A CA 1
ATOM 1192 C C . SER A 1 150 ? 8.049 -8.070 1.010 1.00 97.06 150 SER A C 1
ATOM 1194 O O . SER A 1 150 ? 7.431 -8.528 1.971 1.00 97.06 150 SER A O 1
ATOM 1196 N N . ASP A 1 151 ? 7.622 -6.994 0.346 1.00 96.62 151 ASP A N 1
ATOM 1197 C CA . ASP A 1 151 ? 6.439 -6.214 0.725 1.00 96.62 151 ASP A CA 1
ATOM 1198 C C . ASP A 1 151 ? 5.162 -7.065 0.688 1.00 96.62 151 ASP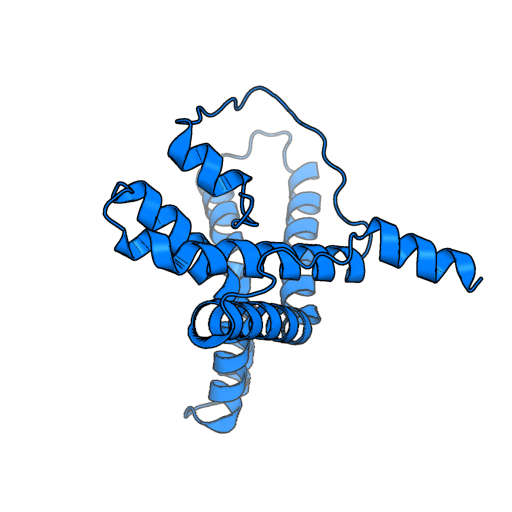 A C 1
ATOM 1200 O O . ASP A 1 151 ? 4.294 -6.928 1.556 1.00 96.62 151 ASP A O 1
ATOM 1204 N N . THR A 1 152 ? 5.060 -7.996 -0.269 1.00 97.81 152 THR A N 1
ATOM 1205 C CA . THR A 1 152 ? 3.959 -8.967 -0.335 1.00 97.81 152 THR A CA 1
ATOM 1206 C C . THR A 1 152 ? 3.952 -9.891 0.877 1.00 97.81 152 THR A C 1
ATOM 1208 O O . THR A 1 152 ? 2.911 -10.041 1.514 1.00 97.81 152 THR A O 1
ATOM 1211 N N . LEU A 1 153 ? 5.091 -10.493 1.225 1.00 98.00 153 LEU A N 1
ATOM 1212 C CA . LEU A 1 153 ? 5.189 -11.408 2.366 1.00 98.00 153 LEU A CA 1
ATOM 1213 C C . LEU A 1 153 ? 4.897 -10.695 3.691 1.00 98.00 153 LEU A C 1
ATOM 1215 O O . LEU A 1 153 ? 4.154 -11.220 4.520 1.00 98.00 153 LEU A O 1
ATOM 1219 N N . ILE A 1 154 ? 5.424 -9.480 3.865 1.00 97.12 154 ILE A N 1
ATOM 1220 C CA . ILE A 1 154 ? 5.170 -8.640 5.042 1.00 97.12 154 ILE A CA 1
ATOM 1221 C C . ILE A 1 154 ? 3.679 -8.310 5.151 1.00 97.12 154 ILE A C 1
ATOM 1223 O O . ILE A 1 154 ? 3.089 -8.469 6.224 1.00 97.12 154 ILE A O 1
ATOM 1227 N N . SER A 1 155 ? 3.065 -7.876 4.047 1.00 97.19 155 SER A N 1
ATOM 1228 C CA . SER A 1 155 ? 1.646 -7.516 4.015 1.00 97.19 155 SER A CA 1
ATOM 1229 C C . SER A 1 155 ? 0.766 -8.734 4.280 1.00 97.19 155 SER A C 1
ATOM 1231 O O . SER A 1 155 ? -0.133 -8.664 5.111 1.00 97.19 155 SER A O 1
ATOM 1233 N N . LEU A 1 156 ? 1.049 -9.879 3.654 1.00 97.81 156 LEU A N 1
ATOM 1234 C CA . LEU A 1 156 ? 0.291 -11.110 3.877 1.00 97.81 156 LEU A CA 1
ATOM 1235 C C . LEU A 1 156 ? 0.424 -11.627 5.314 1.00 97.81 156 LEU A C 1
ATOM 1237 O O . LEU A 1 156 ? -0.601 -11.960 5.906 1.00 97.81 156 LEU A O 1
ATOM 1241 N N . ASP A 1 157 ? 1.625 -11.654 5.912 1.00 96.81 157 ASP A N 1
ATOM 1242 C CA . ASP A 1 157 ? 1.765 -12.044 7.327 1.00 96.81 157 ASP A CA 1
ATOM 1243 C C . ASP A 1 157 ? 0.965 -11.102 8.233 1.00 96.81 157 ASP A C 1
ATOM 1245 O O . ASP A 1 157 ? 0.212 -11.571 9.087 1.00 96.81 157 ASP A O 1
ATOM 1249 N N . ALA A 1 158 ? 1.066 -9.785 8.025 1.00 94.25 158 ALA A N 1
ATOM 1250 C CA . ALA A 1 158 ? 0.309 -8.798 8.791 1.00 94.25 158 ALA A CA 1
ATOM 1251 C C . ALA A 1 158 ? -1.210 -9.023 8.683 1.00 94.25 158 ALA A C 1
ATOM 1253 O O . ALA A 1 158 ? -1.898 -9.085 9.706 1.00 94.25 158 ALA A O 1
ATOM 1254 N N . ILE A 1 159 ? -1.722 -9.192 7.460 1.00 95.88 159 ILE A N 1
ATOM 1255 C CA . ILE A 1 159 ? -3.144 -9.408 7.170 1.00 95.88 159 ILE A CA 1
ATOM 1256 C C . ILE A 1 159 ? -3.631 -10.703 7.812 1.00 95.88 159 ILE A C 1
ATOM 1258 O O . ILE A 1 159 ? -4.565 -10.684 8.616 1.00 95.88 159 ILE A O 1
ATOM 1262 N N . LEU A 1 160 ? -2.983 -11.829 7.502 1.00 95.19 160 LEU A N 1
ATOM 1263 C CA . LEU A 1 160 ? -3.398 -13.151 7.970 1.00 95.19 160 LEU A CA 1
ATOM 1264 C C . LEU A 1 160 ? -3.339 -13.241 9.495 1.00 95.19 160 LEU A C 1
ATOM 1266 O O . LEU A 1 160 ? -4.279 -13.729 10.124 1.00 95.19 160 LEU A O 1
ATOM 1270 N N . ARG A 1 161 ? -2.277 -12.707 10.110 1.00 92.31 161 ARG A N 1
ATOM 1271 C CA . ARG A 1 161 ? -2.125 -12.670 11.569 1.00 92.31 161 ARG A CA 1
ATOM 1272 C C . ARG A 1 161 ? -3.217 -11.831 12.226 1.00 92.31 161 ARG A C 1
ATOM 1274 O O . ARG A 1 161 ? -3.745 -12.241 13.261 1.00 92.31 161 ARG A O 1
ATOM 1281 N N . THR A 1 162 ? -3.575 -10.683 11.650 1.00 91.00 162 THR A N 1
ATOM 1282 C CA . THR A 1 162 ? -4.658 -9.841 12.177 1.00 91.00 162 THR A CA 1
ATOM 1283 C C . THR A 1 162 ? -6.021 -10.501 12.001 1.00 91.00 162 THR A C 1
ATOM 1285 O O . THR A 1 162 ? -6.768 -10.588 12.973 1.00 91.00 162 THR A O 1
ATOM 1288 N N . LEU A 1 163 ? -6.330 -11.045 10.821 1.00 91.56 163 LEU A N 1
ATOM 1289 C CA . LEU A 1 163 ? -7.590 -11.751 10.564 1.00 91.56 163 LEU A CA 1
ATOM 1290 C C . LEU A 1 163 ? -7.765 -12.964 11.482 1.00 91.56 163 LEU A C 1
ATOM 1292 O O . LEU A 1 163 ? -8.835 -13.145 12.067 1.00 91.56 163 LEU A O 1
ATOM 1296 N N . TRP A 1 164 ? -6.703 -13.750 11.676 1.00 90.06 164 TRP A N 1
ATOM 1297 C CA . TRP A 1 164 ? -6.690 -14.859 12.628 1.00 90.06 164 TRP A CA 1
ATOM 1298 C C . TRP A 1 164 ? -6.968 -14.383 14.057 1.00 90.06 164 TRP A C 1
ATOM 1300 O O . TRP A 1 164 ? -7.787 -14.963 14.776 1.00 90.06 164 TRP A O 1
ATOM 1310 N N . ARG A 1 165 ? -6.317 -13.290 14.477 1.00 87.00 165 ARG A N 1
ATOM 1311 C CA . ARG A 1 165 ? -6.496 -12.725 15.820 1.00 87.00 165 ARG A CA 1
ATOM 1312 C C . ARG A 1 165 ? -7.903 -12.170 16.044 1.00 87.00 165 ARG A C 1
ATOM 1314 O O . ARG A 1 165 ? -8.449 -12.396 17.120 1.00 87.00 165 ARG A O 1
ATOM 1321 N N . LEU A 1 166 ? -8.491 -11.494 15.059 1.00 84.38 166 LEU A N 1
ATOM 1322 C CA . LEU A 1 166 ? -9.853 -10.954 15.142 1.00 84.38 166 LEU A CA 1
ATOM 1323 C C . LEU A 1 166 ? -10.921 -12.057 15.139 1.00 84.38 166 LEU A C 1
ATOM 1325 O O . LEU A 1 166 ? -11.903 -11.964 15.879 1.00 84.38 166 LEU A O 1
ATOM 1329 N N . SER A 1 167 ? -10.719 -13.100 14.331 1.00 83.12 167 SER A N 1
ATOM 1330 C CA . SER A 1 167 ? -11.717 -14.156 14.123 1.00 83.12 167 SER A CA 1
ATOM 1331 C C . SER A 1 167 ? -11.704 -15.206 15.232 1.00 83.12 167 SER A C 1
ATOM 1333 O O . SER A 1 167 ? -12.766 -15.595 15.710 1.00 83.12 167 SER A O 1
ATOM 1335 N N . PHE A 1 168 ? -10.516 -15.639 15.668 1.00 76.81 168 PHE A N 1
ATOM 1336 C CA . PHE A 1 168 ? -10.372 -16.782 16.576 1.00 76.81 168 PHE A CA 1
ATOM 1337 C C . PHE A 1 168 ? -9.796 -16.400 17.938 1.00 76.81 168 PHE A C 1
ATOM 1339 O O . PHE A 1 168 ? -10.396 -16.699 18.966 1.00 76.81 168 PHE A O 1
ATOM 1346 N N . SER A 1 169 ? -8.631 -15.744 17.966 1.00 67.12 169 SER A N 1
ATOM 1347 C CA . SER A 1 169 ? -7.893 -15.553 19.224 1.00 67.12 169 SER A CA 1
ATOM 1348 C C . SER A 1 169 ? -8.593 -14.581 20.176 1.00 67.12 169 SER A C 1
ATOM 1350 O O . SER A 1 169 ? -8.663 -14.841 21.374 1.00 67.12 169 SER A O 1
ATOM 1352 N N . ARG A 1 170 ? -9.045 -13.425 19.663 1.00 63.94 170 ARG A N 1
ATOM 1353 C CA . ARG A 1 170 ? -9.492 -12.236 20.424 1.00 63.94 170 ARG A CA 1
ATOM 1354 C C . ARG A 1 170 ? -8.597 -11.853 21.626 1.00 63.94 170 ARG A C 1
ATOM 1356 O O . ARG A 1 170 ? -8.998 -11.045 22.457 1.00 63.94 170 ARG A O 1
ATOM 1363 N N . ARG A 1 171 ? -7.376 -12.395 21.715 1.00 48.50 171 ARG A N 1
ATOM 1364 C CA . ARG A 1 171 ? -6.371 -12.178 22.767 1.00 48.50 171 ARG A CA 1
ATOM 1365 C C . ARG A 1 171 ? -5.123 -11.532 22.157 1.00 48.50 171 ARG A C 1
ATOM 1367 O O . ARG A 1 171 ? -4.789 -11.786 20.998 1.00 48.50 171 ARG A O 1
ATOM 1374 N N . ASN A 1 172 ? -4.437 -10.700 22.942 1.00 51.12 172 ASN A N 1
ATOM 1375 C CA . ASN A 1 172 ? -3.165 -10.045 22.602 1.00 51.12 172 ASN A CA 1
ATOM 1376 C C . ASN A 1 172 ? -3.205 -9.135 21.358 1.00 51.12 172 ASN A C 1
ATOM 1378 O O . ASN A 1 172 ? -2.254 -9.084 20.579 1.00 51.12 172 ASN A O 1
ATOM 1382 N N . LEU A 1 173 ? -4.275 -8.350 21.184 1.00 53.72 173 LEU A N 1
ATOM 1383 C CA . LEU A 1 173 ? -4.354 -7.306 20.144 1.00 53.72 173 LEU A CA 1
ATOM 1384 C C . LEU A 1 173 ? -3.281 -6.199 20.300 1.00 53.72 173 LEU A C 1
ATOM 1386 O O . LEU A 1 173 ? -3.097 -5.403 19.383 1.00 53.72 173 LEU A O 1
ATOM 1390 N N . LEU A 1 174 ? -2.544 -6.208 21.420 1.00 50.66 174 LEU A N 1
ATOM 1391 C CA . LEU A 1 174 ? -1.536 -5.226 21.829 1.00 50.66 174 LEU A CA 1
ATOM 1392 C C . LEU A 1 174 ? -0.092 -5.739 21.919 1.00 50.66 174 LEU A C 1
ATOM 1394 O O . LEU A 1 174 ? 0.770 -4.987 22.368 1.00 50.66 174 LEU A O 1
ATOM 1398 N N . GLU A 1 175 ? 0.214 -6.987 21.554 1.00 43.66 175 GLU A N 1
ATOM 1399 C CA . GLU A 1 175 ? 1.601 -7.469 21.655 1.00 43.66 175 GLU A CA 1
ATOM 1400 C C . GLU A 1 175 ? 2.516 -6.762 20.645 1.00 43.66 175 GLU A C 1
ATOM 1402 O O . GLU A 1 175 ? 2.693 -7.184 19.496 1.00 43.66 175 GLU A O 1
ATOM 1407 N N . TRP A 1 176 ? 3.107 -5.669 21.114 1.00 53.62 176 TRP A N 1
ATOM 1408 C CA . TRP A 1 176 ? 4.263 -5.020 20.539 1.00 53.62 176 TRP A CA 1
ATOM 1409 C C . TRP A 1 176 ? 5.530 -5.667 21.078 1.00 53.62 176 TRP A C 1
ATOM 1411 O O . TRP A 1 176 ? 5.812 -5.612 22.272 1.00 53.62 176 TRP A O 1
ATOM 1421 N N . ARG A 1 177 ? 6.371 -6.154 20.165 1.00 37.06 177 ARG A N 1
ATOM 1422 C CA . ARG A 1 177 ? 7.802 -5.892 20.309 1.00 37.06 177 ARG A CA 1
ATOM 1423 C C . ARG A 1 177 ? 8.001 -4.432 19.922 1.00 37.06 177 ARG A C 1
ATOM 1425 O O . ARG A 1 177 ? 7.848 -4.087 18.753 1.00 37.06 177 ARG A O 1
ATOM 1432 N N . SER A 1 178 ? 8.248 -3.570 20.904 1.00 36.81 178 SER A N 1
ATOM 1433 C CA . SER A 1 178 ? 8.665 -2.197 20.630 1.00 36.81 178 SER A CA 1
ATOM 1434 C C . SER A 1 178 ? 9.973 -2.246 19.836 1.00 36.81 178 SER A C 1
ATOM 1436 O O . SER A 1 178 ? 10.841 -3.074 20.119 1.00 36.81 178 SER A O 1
ATOM 1438 N N . ALA A 1 179 ? 10.131 -1.374 18.838 1.00 41.03 179 ALA A N 1
ATOM 1439 C CA . ALA A 1 179 ? 11.405 -1.222 18.133 1.00 41.03 179 ALA A CA 1
ATOM 1440 C C . ALA A 1 179 ? 12.559 -0.982 19.129 1.00 41.03 179 ALA A C 1
ATOM 1442 O O . ALA A 1 179 ? 13.635 -1.543 18.963 1.00 41.03 179 ALA A O 1
ATOM 1443 N N . ALA A 1 180 ? 12.279 -0.306 20.252 1.00 43.59 180 ALA A N 1
ATOM 1444 C CA . ALA A 1 180 ? 13.201 -0.145 21.376 1.00 43.59 180 ALA A CA 1
ATOM 1445 C C . ALA A 1 180 ? 13.726 -1.474 21.959 1.00 43.59 180 ALA A C 1
ATOM 1447 O O . ALA A 1 180 ? 14.882 -1.543 22.367 1.00 43.59 180 ALA A O 1
ATOM 1448 N N . HIS A 1 181 ? 12.926 -2.547 21.969 1.00 41.16 181 HIS A N 1
ATOM 1449 C CA . HIS A 1 181 ? 13.361 -3.857 22.459 1.00 41.16 181 HIS A CA 1
ATOM 1450 C C . HIS A 1 181 ? 14.200 -4.627 21.425 1.00 41.16 181 HIS A C 1
ATOM 1452 O O . HIS A 1 181 ? 15.082 -5.389 21.800 1.00 41.16 181 HIS A O 1
ATOM 1458 N N . VAL A 1 182 ? 13.979 -4.411 20.123 1.00 46.62 182 VAL A N 1
ATOM 1459 C CA . VAL A 1 182 ? 14.808 -5.026 19.068 1.00 46.62 182 VAL A CA 1
ATOM 1460 C C . VAL A 1 182 ? 16.164 -4.326 18.975 1.00 46.62 182 VAL A C 1
ATOM 1462 O O . VAL A 1 182 ? 17.185 -5.006 18.930 1.00 46.62 182 VAL A O 1
ATOM 1465 N N . THR A 1 183 ? 16.197 -2.992 19.052 1.00 45.31 183 THR A N 1
ATOM 1466 C CA . THR A 1 183 ? 17.454 -2.229 19.088 1.00 45.31 183 THR A CA 1
ATOM 1467 C C . THR A 1 183 ? 18.267 -2.543 20.347 1.00 45.31 183 THR A C 1
ATOM 1469 O O . THR A 1 183 ? 19.485 -2.665 20.260 1.00 45.31 183 THR A O 1
ATOM 1472 N N . ALA A 1 184 ? 17.620 -2.767 21.499 1.00 49.47 184 ALA A N 1
ATOM 1473 C CA . ALA 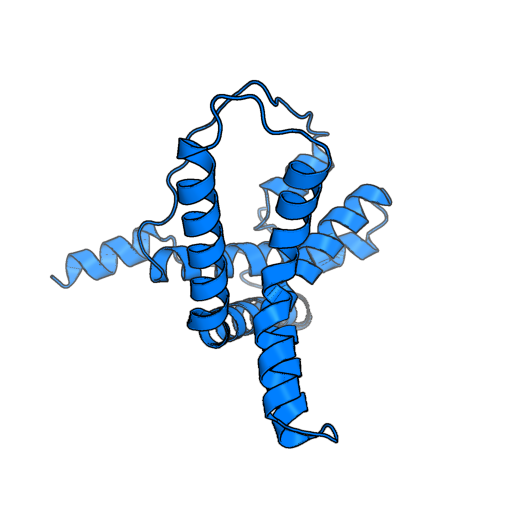A 1 184 ? 18.303 -3.214 22.715 1.00 49.47 184 ALA A CA 1
ATOM 1474 C C . ALA A 1 184 ? 18.912 -4.623 22.572 1.00 49.47 184 ALA A C 1
ATOM 1476 O O . ALA A 1 184 ? 20.053 -4.829 22.963 1.00 49.47 184 ALA A O 1
ATOM 1477 N N . ILE A 1 185 ? 18.205 -5.575 21.951 1.00 48.91 185 ILE A N 1
ATOM 1478 C CA . ILE A 1 185 ? 18.711 -6.947 21.745 1.00 48.91 185 ILE A CA 1
ATOM 1479 C C . ILE A 1 185 ? 19.859 -6.998 20.723 1.00 48.91 185 ILE A C 1
ATOM 1481 O O . ILE A 1 185 ? 20.756 -7.828 20.852 1.00 48.91 185 ILE A O 1
ATOM 1485 N N . VAL A 1 186 ? 19.838 -6.140 19.700 1.00 50.59 186 VAL A N 1
ATOM 1486 C CA . VAL A 1 186 ? 20.920 -6.063 18.703 1.00 50.59 186 VAL A CA 1
ATOM 1487 C C . VAL A 1 186 ? 22.169 -5.405 19.295 1.00 50.59 186 VAL A C 1
ATOM 1489 O O . VAL A 1 186 ? 23.274 -5.840 18.992 1.00 50.59 186 VAL A O 1
ATOM 1492 N N . LYS A 1 187 ? 22.002 -4.415 20.180 1.00 48.09 187 LYS A N 1
ATOM 1493 C CA . LYS A 1 187 ? 23.110 -3.702 20.834 1.00 48.09 187 LYS A CA 1
ATOM 1494 C C . LYS A 1 187 ? 23.768 -4.490 21.977 1.00 48.09 187 LYS A C 1
ATOM 1496 O O . LYS A 1 187 ? 24.913 -4.224 22.300 1.00 48.09 187 LYS A O 1
ATOM 1501 N N . ASP A 1 188 ? 23.063 -5.457 22.564 1.00 42.38 188 ASP A N 1
ATOM 1502 C CA . ASP A 1 188 ? 23.568 -6.337 23.637 1.00 42.38 188 ASP A CA 1
ATOM 1503 C C . ASP A 1 188 ? 24.296 -7.592 23.099 1.00 42.38 188 ASP A C 1
ATOM 1505 O O . ASP A 1 188 ? 24.800 -8.419 23.853 1.00 42.38 188 ASP A O 1
ATOM 1509 N N . ARG A 1 189 ? 24.334 -7.767 21.769 1.00 45.47 189 ARG A N 1
ATOM 1510 C CA . ARG A 1 189 ? 25.012 -8.883 21.079 1.00 45.47 189 ARG A CA 1
ATOM 1511 C C . ARG A 1 189 ? 26.210 -8.449 20.224 1.00 45.47 189 ARG A C 1
ATOM 1513 O O . ARG A 1 189 ? 26.752 -9.281 19.497 1.00 45.47 189 ARG A O 1
ATOM 1520 N N . SER A 1 190 ? 26.598 -7.178 20.304 1.00 40.53 190 SER A N 1
ATOM 1521 C CA . SER A 1 190 ? 27.815 -6.594 19.720 1.00 40.53 190 SER A CA 1
ATOM 1522 C C . SER A 1 190 ? 28.772 -6.186 20.826 1.00 40.53 190 SER A C 1
ATOM 1524 O O . SER A 1 190 ? 29.983 -6.442 20.678 1.00 40.53 190 SER A O 1
#

Sequence (190 aa):
ENTILSHDLFEGLHARAALASNIVLYEDFPETYPEYALRLHRWVRGDWQLLPWLASGLFSGLDRWKIIDNLRRSLLAPALLMFFVGGWMVLPGSAWIWTLLAAAAPGAYLIGEIHAFLTGGVRHGLLSGAALRLLDHMGRWFLTVAFLISDTLISLDAILRTLWRLSFSRRNLLEWRSAAHVTAIVKDRS

pLDDT: mean 78.57, std 17.44, range [33.09, 98.0]

Foldseek 3Di:
DDLALCCPLVVCQVVVDDDDPPDDDDDDDDPDPVVVLVVLLSQLLRLLSCVVVLVVPPGDPVSNVVSVVSNVVLCLLVVLVCQLVCLVPPDDDDNVVSVVCSLCVLVVVVVVVVVCVVVPVDDPVCPVVVVVVVVVSVVVSVCCVVCSVVSNVSSVCSNVVSVCCVPPVVPCSPDDPDVVNVVVVVVVVD

Secondary structure (DSSP, 8-state):
----S-HHHHHHHHTT----TT-----PPPSSHHHHHHHHHHHHHHHHHTHHHHTSS-S-HHHHHHHHHHHHHHTHHHHHHHHHHHHHHTSSS-HHHHHHHHHHGGGGGHHHHHHHHHTT---TT-HHHHHHHHHHHHHHHHHHHHTHHHHHHHHHHHHHHHHHIIIII-S-TT----HHHHHHHHHTT-